Protein AF-A0AAU9LIK4-F1 (afdb_monomer_lite)

Secondary structure (DSSP, 8-state):
-HHHHHHHHHHHHHHHHHHHHHHHHHHHHHHHHHHHHHHHHHHHHHHHHHHHHHHHHHHHHHHHIIIIIHHHHHHHHHH-HHHHHHHHHHHHHHHHHHHHHHHHHHHHHHHHS---TT--THHHHHHHHHHHHHHHHHTS-HHHHTT--S--HHHHHHHTTGGG------------PPPPPPP---

Structure (mmCIF, N/CA/C/O backbone):
data_AF-A0AAU9LIK4-F1
#
_entry.id   AF-A0AAU9LIK4-F1
#
loop_
_atom_site.group_PDB
_atom_site.id
_atom_site.type_symbol
_atom_site.label_atom_id
_atom_site.label_alt_id
_atom_site.label_comp_id
_atom_site.label_asym_id
_atom_site.label_entity_id
_atom_site.label_seq_id
_atom_site.pdbx_PDB_ins_code
_atom_site.Cartn_x
_atom_site.Cartn_y
_atom_site.Cartn_z
_atom_site.occupancy
_atom_site.B_iso_or_equiv
_atom_site.auth_seq_id
_atom_site.auth_comp_id
_atom_site.auth_asym_id
_atom_site.auth_atom_id
_atom_site.pdbx_PDB_model_num
ATOM 1 N N . MET A 1 1 ? 63.198 2.750 -55.970 1.00 74.00 1 MET A N 1
ATOM 2 C CA . MET A 1 1 ? 62.610 3.487 -54.830 1.00 74.00 1 MET A CA 1
ATOM 3 C C . MET A 1 1 ? 61.087 3.480 -54.917 1.00 74.00 1 MET A C 1
ATOM 5 O O . MET A 1 1 ? 60.473 2.839 -54.083 1.00 74.00 1 MET A O 1
ATOM 9 N N . LEU A 1 2 ? 60.505 4.002 -56.004 1.00 87.88 2 LEU A N 1
ATOM 10 C CA . LEU A 1 2 ? 59.047 4.101 -56.217 1.00 87.88 2 LEU A CA 1
ATOM 11 C C . LEU A 1 2 ? 58.232 2.799 -56.042 1.00 87.88 2 LEU A C 1
ATOM 13 O O . LEU A 1 2 ? 57.124 2.833 -55.521 1.00 87.88 2 LEU A O 1
ATOM 17 N N . ALA A 1 3 ? 58.759 1.640 -56.456 1.00 88.62 3 ALA A N 1
ATOM 18 C CA . ALA A 1 3 ? 58.034 0.368 -56.326 1.00 88.62 3 ALA A CA 1
ATOM 19 C C . ALA A 1 3 ? 57.829 -0.073 -54.861 1.00 88.62 3 ALA A C 1
ATOM 21 O O . ALA A 1 3 ? 56.811 -0.679 -54.546 1.00 88.62 3 ALA A O 1
ATOM 22 N N . GLY A 1 4 ? 58.774 0.251 -53.969 1.00 92.94 4 GLY A N 1
ATOM 23 C CA . GLY A 1 4 ? 58.669 -0.083 -52.545 1.00 92.94 4 GLY A CA 1
ATOM 24 C C . GLY A 1 4 ? 57.677 0.817 -51.809 1.00 92.94 4 GLY A C 1
ATOM 25 O O . GLY A 1 4 ? 56.894 0.334 -51.001 1.00 92.94 4 GLY A O 1
ATOM 26 N N . GLU A 1 5 ? 57.655 2.109 -52.145 1.00 94.75 5 GLU A N 1
ATOM 27 C CA . GLU A 1 5 ? 56.685 3.071 -51.602 1.00 94.75 5 GLU A CA 1
ATOM 28 C C . GLU A 1 5 ? 55.254 2.710 -52.013 1.00 94.75 5 GLU A C 1
ATOM 30 O O . GLU A 1 5 ? 54.347 2.761 -51.187 1.00 94.75 5 GLU A O 1
ATOM 35 N N . LYS A 1 6 ? 55.057 2.266 -53.261 1.00 95.06 6 LYS A N 1
ATOM 36 C CA . LYS A 1 6 ? 53.756 1.788 -53.740 1.00 95.06 6 LYS A CA 1
ATOM 37 C C . LYS A 1 6 ? 53.248 0.587 -52.932 1.00 95.06 6 LYS A C 1
ATOM 39 O O . LYS A 1 6 ? 52.114 0.622 -52.472 1.00 95.06 6 LYS A O 1
ATOM 44 N N . SER A 1 7 ? 54.090 -0.432 -52.732 1.00 96.06 7 SER A N 1
ATOM 45 C CA . SER A 1 7 ? 53.723 -1.621 -51.946 1.00 96.06 7 SER A CA 1
ATOM 46 C C . SER A 1 7 ? 53.352 -1.253 -50.507 1.00 96.06 7 SER A C 1
ATOM 48 O O . SER A 1 7 ? 52.354 -1.735 -49.991 1.00 96.06 7 SER A O 1
ATOM 50 N N . ALA A 1 8 ? 54.111 -0.349 -49.877 1.00 96.56 8 ALA A N 1
ATOM 51 C CA . ALA A 1 8 ? 53.825 0.094 -48.514 1.00 96.56 8 ALA A CA 1
ATOM 52 C C . ALA A 1 8 ? 52.479 0.834 -48.401 1.00 96.56 8 ALA A C 1
ATOM 54 O O . ALA A 1 8 ? 51.773 0.678 -47.408 1.00 96.56 8 ALA A O 1
ATOM 55 N N . VAL A 1 9 ? 52.110 1.629 -49.411 1.00 96.94 9 VAL A N 1
ATOM 56 C CA . VAL A 1 9 ? 50.799 2.297 -49.459 1.00 96.94 9 VAL A CA 1
ATOM 57 C C . VAL A 1 9 ? 49.673 1.283 -49.671 1.00 96.94 9 VAL A C 1
ATOM 59 O O . VAL A 1 9 ? 48.642 1.393 -49.017 1.00 96.94 9 VAL A O 1
ATOM 62 N N . GLU A 1 10 ? 49.860 0.284 -50.537 1.00 97.19 10 GLU A N 1
ATOM 63 C CA . GLU A 1 10 ? 48.872 -0.785 -50.750 1.00 97.19 10 GLU A CA 1
ATOM 64 C C . GLU A 1 10 ? 48.611 -1.574 -49.452 1.00 97.19 10 GLU A C 1
ATOM 66 O O . GLU A 1 10 ? 47.453 -1.755 -49.075 1.00 97.19 10 GLU A O 1
ATOM 71 N N . ASP A 1 11 ? 49.660 -1.934 -48.705 1.00 97.44 11 ASP A N 1
ATOM 72 C CA . ASP A 1 11 ? 49.533 -2.619 -47.410 1.00 97.44 11 ASP A CA 1
ATOM 73 C C . ASP A 1 11 ? 48.804 -1.757 -46.360 1.00 97.44 11 ASP A C 1
ATOM 75 O O . ASP A 1 11 ? 47.978 -2.255 -45.585 1.00 97.44 11 ASP A O 1
ATOM 79 N N . GLN A 1 12 ? 49.071 -0.445 -46.340 1.00 97.81 12 GLN A N 1
ATOM 80 C CA . GLN A 1 12 ? 48.365 0.499 -45.468 1.00 97.81 12 GLN A CA 1
ATOM 81 C C . GLN A 1 12 ? 46.884 0.615 -45.831 1.00 97.81 12 GLN A C 1
ATOM 83 O O . GLN A 1 12 ? 46.048 0.641 -44.930 1.00 97.81 12 GLN A O 1
ATOM 88 N N . VAL A 1 13 ? 46.547 0.655 -47.124 1.00 97.81 13 VAL A N 1
ATOM 89 C CA . VAL A 1 13 ? 45.152 0.698 -47.589 1.00 97.81 13 VAL A CA 1
ATOM 90 C C . VAL A 1 13 ? 44.406 -0.560 -47.157 1.00 97.81 13 VAL A C 1
ATOM 92 O O . VAL A 1 13 ? 43.317 -0.440 -46.606 1.00 97.81 13 VAL A O 1
ATOM 95 N N . VAL A 1 14 ? 45.003 -1.746 -47.318 1.00 98.00 14 VAL A N 1
ATOM 96 C CA . VAL A 1 14 ? 44.397 -3.009 -46.856 1.00 98.00 14 VAL A CA 1
ATOM 97 C C . VAL A 1 14 ? 44.194 -3.001 -45.339 1.00 98.00 14 VAL A C 1
ATOM 99 O O . VAL A 1 14 ? 43.137 -3.394 -44.853 1.00 98.00 14 VAL A O 1
ATOM 102 N N . THR A 1 15 ? 45.177 -2.510 -44.581 1.00 98.19 15 THR A N 1
ATOM 103 C CA . THR A 1 15 ? 45.073 -2.417 -43.116 1.00 98.19 15 THR A CA 1
ATOM 104 C C . THR A 1 15 ? 43.941 -1.478 -42.686 1.00 98.19 15 THR A C 1
ATOM 106 O O . THR A 1 15 ? 43.162 -1.822 -41.798 1.00 98.19 15 THR A O 1
ATOM 109 N N . LEU A 1 16 ? 43.827 -0.310 -43.328 1.00 98.12 16 LEU A N 1
ATOM 110 C CA . LEU A 1 16 ? 42.761 0.654 -43.058 1.00 98.12 16 LEU A CA 1
ATOM 111 C C . LEU A 1 16 ? 41.380 0.103 -43.426 1.00 98.12 16 LEU A C 1
ATOM 113 O O . LEU A 1 16 ? 40.435 0.323 -42.676 1.00 98.12 16 LEU A O 1
ATOM 117 N N . ASP A 1 17 ? 41.260 -0.632 -44.531 1.00 98.12 17 ASP A N 1
ATOM 118 C CA . ASP A 1 17 ? 40.000 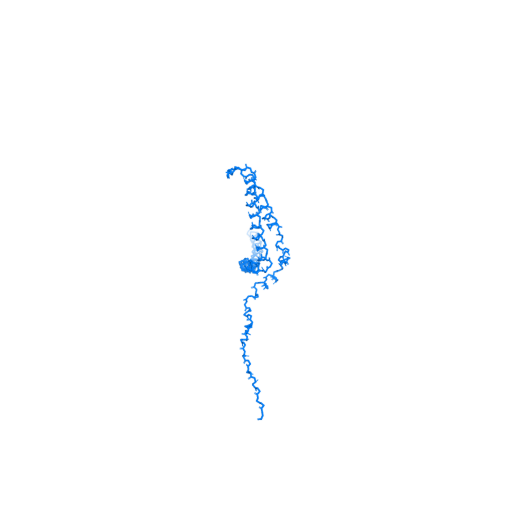-1.245 -44.969 1.00 98.12 17 ASP A CA 1
ATOM 119 C C . ASP A 1 17 ? 39.492 -2.272 -43.942 1.00 98.12 17 ASP A C 1
ATOM 121 O O . ASP A 1 17 ? 38.358 -2.190 -43.468 1.00 98.12 17 ASP A O 1
ATOM 125 N N . MET A 1 18 ? 40.386 -3.149 -43.466 1.00 98.19 18 MET A N 1
ATOM 126 C CA . MET A 1 18 ? 40.076 -4.089 -42.382 1.00 98.19 18 MET A CA 1
ATOM 127 C C . MET A 1 18 ? 39.662 -3.371 -41.088 1.00 98.19 18 MET A C 1
ATOM 129 O O . MET A 1 18 ? 38.807 -3.858 -40.341 1.00 98.19 18 MET A O 1
ATOM 133 N N . GLU A 1 19 ? 40.270 -2.221 -40.791 1.00 98.31 19 GLU A N 1
ATOM 134 C CA . GLU A 1 19 ? 39.926 -1.435 -39.610 1.00 98.31 19 GLU A CA 1
ATOM 135 C C . GLU A 1 19 ? 38.565 -0.733 -39.746 1.00 98.31 19 GLU A C 1
ATOM 137 O O . GLU A 1 19 ? 37.789 -0.730 -38.786 1.00 98.31 19 GLU A O 1
ATOM 142 N N . VAL A 1 20 ? 38.239 -0.207 -40.930 1.00 98.19 20 VAL A N 1
ATOM 143 C CA . VAL A 1 20 ? 36.922 0.366 -41.249 1.00 98.19 20 VAL A CA 1
ATOM 144 C C . VAL A 1 20 ? 35.828 -0.691 -41.114 1.00 98.19 20 VAL A C 1
ATOM 146 O O . VAL A 1 20 ? 34.823 -0.432 -40.449 1.00 98.19 20 VAL A O 1
ATOM 149 N N . ASP A 1 21 ? 36.038 -1.894 -41.647 1.00 98.38 21 ASP A N 1
ATOM 150 C CA . ASP A 1 21 ? 35.088 -3.003 -41.518 1.00 98.38 21 ASP A CA 1
ATOM 151 C C . ASP A 1 21 ? 34.869 -3.402 -40.057 1.00 98.38 21 ASP A C 1
ATOM 153 O O . ASP A 1 21 ? 33.731 -3.557 -39.600 1.00 98.38 21 ASP A O 1
ATOM 157 N N . ARG A 1 22 ? 35.956 -3.506 -39.284 1.00 98.44 22 ARG A N 1
ATOM 158 C CA . ARG A 1 22 ? 35.888 -3.798 -37.847 1.00 98.44 22 ARG A CA 1
ATOM 159 C C . ARG A 1 22 ? 35.091 -2.730 -37.096 1.00 98.44 22 ARG A C 1
ATOM 161 O O . ARG A 1 22 ? 34.264 -3.068 -36.248 1.00 98.44 22 ARG A O 1
ATOM 168 N N . LEU A 1 23 ? 35.343 -1.451 -37.372 1.00 98.44 23 LEU A N 1
ATOM 169 C CA . LEU A 1 23 ? 34.626 -0.341 -36.741 1.00 98.44 23 LEU A CA 1
ATOM 170 C C . LEU A 1 23 ? 33.152 -0.317 -37.155 1.00 98.44 23 LEU A C 1
ATOM 172 O O . LEU A 1 23 ? 32.289 -0.125 -36.302 1.00 98.44 23 LEU A O 1
ATOM 176 N N . SER A 1 24 ? 32.854 -0.585 -38.426 1.00 98.31 24 SER A N 1
ATOM 177 C CA . SER A 1 24 ? 31.487 -0.687 -38.945 1.00 98.31 24 SER A CA 1
ATOM 178 C C . SER A 1 24 ? 30.691 -1.775 -38.214 1.00 98.31 24 SER A C 1
ATOM 180 O O . SER A 1 24 ? 29.594 -1.518 -37.715 1.00 98.31 24 SER A O 1
ATOM 182 N N . GLN A 1 25 ? 31.280 -2.961 -38.028 1.00 98.50 25 GLN A N 1
ATOM 183 C CA . GLN A 1 25 ? 30.665 -4.040 -37.246 1.00 98.50 25 GLN A CA 1
ATOM 184 C C . GLN A 1 25 ? 30.458 -3.650 -35.775 1.00 98.50 25 GLN A C 1
ATOM 186 O O . GLN A 1 25 ? 29.414 -3.947 -35.194 1.00 98.50 25 GLN A O 1
ATOM 191 N N . GLN A 1 26 ? 31.423 -2.958 -35.159 1.00 98.50 26 GLN A N 1
ATOM 192 C CA . GLN A 1 26 ? 31.281 -2.475 -33.781 1.00 98.50 26 GLN A CA 1
ATOM 193 C C . GLN A 1 26 ? 30.138 -1.467 -33.636 1.00 98.50 26 GLN A C 1
ATOM 195 O O . GLN A 1 26 ? 29.374 -1.567 -32.676 1.00 98.50 26 GLN A O 1
ATOM 200 N N . VAL A 1 27 ? 29.990 -0.533 -34.580 1.00 98.38 27 VAL A N 1
ATOM 201 C CA . VAL A 1 27 ? 28.884 0.435 -34.588 1.00 98.38 27 VAL A CA 1
ATOM 202 C C . VAL A 1 27 ? 27.541 -0.284 -34.691 1.00 98.38 27 VAL A C 1
ATOM 204 O O . VAL A 1 27 ? 26.671 -0.034 -33.863 1.00 98.38 27 VAL A O 1
ATOM 207 N N . GLN A 1 28 ? 27.398 -1.244 -35.609 1.00 98.50 28 GLN A N 1
ATOM 208 C CA . GLN A 1 28 ? 26.162 -2.027 -35.745 1.00 98.50 28 GLN A CA 1
ATOM 209 C C . GLN A 1 28 ? 25.815 -2.795 -34.458 1.00 98.50 28 GLN A C 1
ATOM 211 O O . GLN A 1 28 ? 24.668 -2.783 -34.007 1.00 98.50 28 GLN A O 1
ATOM 216 N N . CYS A 1 29 ? 26.808 -3.419 -33.815 1.00 98.50 29 CYS A N 1
ATOM 217 C CA . CYS A 1 29 ? 26.621 -4.085 -32.523 1.00 98.50 29 CYS A CA 1
ATOM 218 C C . CYS A 1 29 ? 26.184 -3.106 -31.422 1.00 98.50 29 CYS A C 1
ATOM 220 O O . CYS A 1 29 ? 25.300 -3.420 -30.622 1.00 98.50 29 CYS A O 1
ATOM 222 N N . LEU A 1 30 ? 26.789 -1.917 -31.365 1.00 98.44 30 LEU A N 1
ATOM 223 C CA . LEU A 1 30 ? 26.426 -0.888 -30.390 1.00 98.44 30 LEU A CA 1
ATOM 224 C C . LEU A 1 30 ? 25.015 -0.341 -30.630 1.00 98.44 30 LEU A C 1
ATOM 226 O O . LEU A 1 30 ? 24.285 -0.133 -29.663 1.00 98.44 30 LEU A O 1
ATOM 230 N N . GLU A 1 31 ? 24.601 -0.157 -31.883 1.00 98.44 31 GLU A N 1
ATOM 231 C CA . GLU A 1 31 ? 23.241 0.262 -32.238 1.00 98.44 31 GLU A CA 1
ATOM 232 C C . GLU A 1 31 ? 22.196 -0.784 -31.827 1.00 98.44 31 GLU A C 1
ATOM 234 O O . GLU A 1 31 ? 21.177 -0.435 -31.224 1.00 98.44 31 GLU A O 1
ATOM 239 N N . ALA A 1 32 ? 22.472 -2.071 -32.056 1.00 98.38 32 ALA A N 1
ATOM 240 C CA . ALA A 1 32 ? 21.600 -3.159 -31.614 1.00 98.38 32 ALA A CA 1
ATOM 241 C C . ALA A 1 32 ? 21.479 -3.219 -30.077 1.00 98.38 32 ALA A C 1
ATOM 243 O O . ALA A 1 32 ? 20.378 -3.345 -29.527 1.00 98.38 32 ALA A O 1
ATOM 244 N N . ASN A 1 33 ? 22.602 -3.070 -29.367 1.00 98.06 33 ASN A N 1
ATOM 245 C CA . ASN A 1 33 ? 22.619 -3.024 -27.904 1.00 98.06 33 ASN A CA 1
ATOM 246 C C . ASN A 1 33 ? 21.862 -1.806 -27.365 1.00 98.06 33 ASN A C 1
ATOM 248 O O . ASN A 1 33 ? 21.091 -1.935 -26.414 1.00 98.06 33 ASN A O 1
ATOM 252 N N . LYS A 1 34 ? 22.037 -0.636 -27.991 1.00 98.25 34 LYS A N 1
ATOM 253 C CA . LYS A 1 34 ? 21.295 0.583 -27.655 1.00 98.25 34 LYS A CA 1
ATOM 254 C C . LYS A 1 34 ? 19.788 0.355 -27.780 1.00 98.25 34 LYS A C 1
ATOM 256 O O . LYS A 1 34 ? 19.069 0.625 -26.822 1.00 98.25 34 LYS A O 1
ATOM 261 N N . GLY A 1 35 ? 19.320 -0.201 -28.899 1.00 98.44 35 GLY A N 1
ATOM 262 C CA . GLY A 1 35 ? 17.896 -0.497 -29.091 1.00 98.44 35 GLY A CA 1
ATOM 263 C C . GLY A 1 35 ? 17.345 -1.476 -28.046 1.00 98.44 35 GLY A C 1
ATOM 264 O O . GLY A 1 35 ? 16.240 -1.292 -27.534 1.00 98.44 35 GLY A O 1
ATOM 265 N N . THR A 1 36 ? 18.141 -2.478 -27.660 1.00 98.62 36 THR A N 1
ATOM 266 C CA . THR A 1 36 ? 17.777 -3.434 -26.600 1.00 98.62 36 THR A CA 1
ATOM 267 C C . THR A 1 36 ? 17.647 -2.748 -25.236 1.00 98.62 36 THR A C 1
ATOM 269 O O . THR A 1 36 ? 16.669 -2.970 -24.519 1.00 98.62 36 THR A O 1
ATOM 272 N N . LEU A 1 37 ? 18.598 -1.878 -24.883 1.00 98.56 37 LEU A N 1
ATOM 273 C CA . LEU A 1 37 ? 18.566 -1.110 -23.636 1.00 98.56 37 LEU A CA 1
ATOM 274 C C . LEU A 1 37 ? 17.383 -0.136 -23.592 1.00 98.56 37 LEU A C 1
ATOM 276 O O . LEU A 1 37 ? 16.708 -0.054 -22.570 1.00 98.56 37 LEU A O 1
ATOM 280 N N . GLU A 1 38 ? 17.086 0.554 -24.694 1.00 98.56 38 GLU A N 1
ATOM 281 C CA . GLU A 1 38 ? 15.915 1.435 -24.801 1.00 98.56 38 GLU A CA 1
ATOM 282 C C . GLU A 1 38 ? 14.599 0.663 -24.622 1.00 98.56 38 GLU A C 1
ATOM 284 O O . GLU A 1 38 ? 13.677 1.149 -23.963 1.00 98.56 38 GLU A O 1
ATOM 289 N N . GLY A 1 39 ? 14.510 -0.559 -25.159 1.00 98.50 39 GLY A N 1
ATOM 290 C CA . GLY A 1 39 ? 13.374 -1.454 -24.929 1.00 98.50 39 GLY A CA 1
ATOM 291 C C . GLY A 1 39 ? 13.226 -1.857 -23.460 1.00 98.50 39 GLY A C 1
ATOM 292 O O . GLY A 1 39 ? 12.136 -1.747 -22.899 1.00 98.50 39 GLY A O 1
ATOM 293 N N . CYS A 1 40 ? 14.330 -2.255 -22.825 1.00 98.56 40 CYS A N 1
ATOM 294 C CA . CYS A 1 40 ? 14.361 -2.629 -21.410 1.00 98.56 40 CYS A CA 1
ATOM 295 C C . CYS A 1 40 ? 13.947 -1.461 -20.497 1.00 98.56 40 CYS A C 1
ATOM 297 O O . CYS A 1 40 ? 13.104 -1.629 -19.616 1.00 98.56 40 CYS A O 1
ATOM 299 N N . LEU A 1 41 ? 14.469 -0.255 -20.751 1.00 98.56 41 LEU A N 1
ATOM 300 C CA . LEU A 1 41 ? 14.115 0.951 -19.996 1.00 98.56 41 LEU A CA 1
ATOM 301 C C . LEU A 1 41 ? 12.629 1.295 -20.117 1.00 98.56 41 LEU A C 1
ATOM 303 O O . LEU A 1 41 ? 11.999 1.644 -19.120 1.00 98.56 41 LEU A O 1
ATOM 307 N N . ARG A 1 42 ? 12.048 1.164 -21.315 1.00 98.56 42 ARG A N 1
ATOM 308 C CA . ARG A 1 42 ? 10.614 1.402 -21.524 1.00 98.56 42 ARG A CA 1
ATOM 309 C C . ARG A 1 42 ? 9.764 0.412 -20.734 1.00 98.56 42 ARG A C 1
ATOM 311 O O . ARG A 1 42 ? 8.879 0.832 -19.997 1.00 98.56 42 ARG A O 1
ATOM 318 N N . GLN A 1 43 ? 10.094 -0.876 -20.815 1.00 98.56 43 GLN A N 1
ATOM 319 C CA . GLN A 1 43 ? 9.398 -1.923 -20.069 1.00 98.56 43 GLN A CA 1
ATOM 320 C C . GLN A 1 43 ? 9.497 -1.701 -18.553 1.00 98.56 43 GLN A C 1
ATOM 322 O O . GLN A 1 43 ? 8.518 -1.868 -17.827 1.00 98.56 43 GLN A O 1
ATOM 327 N N . GLN A 1 44 ? 10.670 -1.289 -18.064 1.00 98.31 44 GLN A N 1
ATOM 328 C CA . GLN A 1 44 ? 10.862 -0.970 -16.653 1.00 98.31 44 GLN A CA 1
ATOM 329 C C . GLN A 1 44 ? 10.037 0.253 -16.231 1.00 98.31 44 GLN A C 1
ATOM 331 O O . GLN A 1 44 ? 9.449 0.244 -15.150 1.00 98.31 44 GLN A O 1
ATOM 336 N N . SER A 1 45 ? 9.966 1.285 -17.076 1.00 98.19 45 SER A N 1
ATOM 337 C CA . SER A 1 45 ? 9.143 2.474 -16.834 1.00 98.19 45 SER A CA 1
ATOM 338 C C . SER A 1 45 ? 7.658 2.122 -16.729 1.00 98.19 45 SER A C 1
ATOM 340 O O . SER A 1 45 ? 7.014 2.494 -15.751 1.00 98.19 45 SER A O 1
ATOM 342 N N . GLU A 1 46 ? 7.132 1.349 -17.681 1.00 98.38 46 GLU A N 1
ATOM 343 C CA . GLU A 1 46 ? 5.739 0.878 -17.682 1.00 98.38 46 GLU A CA 1
ATOM 344 C C . GLU A 1 46 ? 5.427 0.026 -16.440 1.00 98.38 46 GLU A C 1
ATOM 346 O O . GLU A 1 46 ? 4.382 0.182 -15.805 1.00 98.38 46 GLU A O 1
ATOM 351 N N . HIS A 1 47 ? 6.357 -0.846 -16.036 1.00 98.00 47 HIS A N 1
ATOM 352 C CA . HIS A 1 47 ? 6.208 -1.647 -14.823 1.00 98.00 47 HIS A CA 1
ATOM 353 C C . HIS A 1 47 ? 6.151 -0.777 -13.557 1.00 98.00 47 HIS A C 1
ATOM 355 O O . HIS A 1 47 ? 5.313 -1.009 -12.685 1.00 98.00 47 HIS A O 1
ATOM 361 N N . MET A 1 48 ? 7.021 0.233 -13.440 1.00 97.56 48 MET A N 1
ATOM 362 C CA . MET A 1 48 ? 7.007 1.149 -12.294 1.00 97.56 48 MET A CA 1
ATOM 363 C C . MET A 1 48 ? 5.713 1.963 -12.219 1.00 97.56 48 MET A C 1
ATOM 365 O O . MET A 1 48 ? 5.184 2.145 -11.124 1.00 97.56 48 MET A O 1
ATOM 369 N N . GLU A 1 49 ? 5.187 2.417 -13.358 1.00 98.00 49 GLU A N 1
ATOM 370 C CA . GLU A 1 49 ? 3.914 3.141 -13.424 1.00 98.00 49 GLU A CA 1
ATOM 371 C C . GLU A 1 49 ? 2.732 2.250 -13.010 1.00 98.00 49 GLU A C 1
ATOM 373 O O . GLU A 1 49 ? 1.906 2.651 -12.189 1.00 98.00 49 GLU A O 1
ATOM 378 N N . SER A 1 50 ? 2.697 1.001 -13.491 1.00 97.44 50 SER A N 1
ATOM 379 C CA . SER A 1 50 ? 1.689 0.009 -13.095 1.00 97.44 50 SER A CA 1
ATOM 380 C C . SER A 1 50 ? 1.703 -0.262 -11.586 1.00 97.44 50 SER A C 1
ATOM 382 O O . SER A 1 50 ? 0.655 -0.274 -10.937 1.00 97.44 50 SER A O 1
ATOM 384 N N . GLU A 1 51 ? 2.887 -0.446 -11.001 1.00 97.06 51 GLU A N 1
ATOM 385 C CA . GLU A 1 51 ? 3.037 -0.663 -9.560 1.00 97.06 51 GLU A CA 1
ATOM 386 C C . GLU A 1 51 ? 2.670 0.580 -8.739 1.00 97.06 51 GLU A C 1
ATOM 388 O O . GLU A 1 51 ? 2.058 0.452 -7.677 1.00 97.06 51 GLU A O 1
ATOM 393 N N . ALA A 1 52 ? 2.991 1.783 -9.225 1.00 97.12 52 ALA A N 1
ATOM 394 C CA . ALA A 1 52 ? 2.587 3.029 -8.578 1.00 97.12 52 ALA A CA 1
ATOM 395 C C . ALA A 1 52 ? 1.057 3.169 -8.535 1.00 97.12 52 ALA A C 1
ATOM 397 O O . ALA A 1 52 ? 0.505 3.490 -7.484 1.00 97.12 52 ALA A O 1
ATOM 398 N N . LEU A 1 53 ? 0.363 2.842 -9.631 1.00 96.75 53 LEU A N 1
ATOM 399 C CA . LEU A 1 53 ? -1.100 2.863 -9.673 1.00 96.75 53 LEU A CA 1
ATOM 400 C C . LEU A 1 53 ? -1.712 1.880 -8.664 1.00 96.75 53 LEU A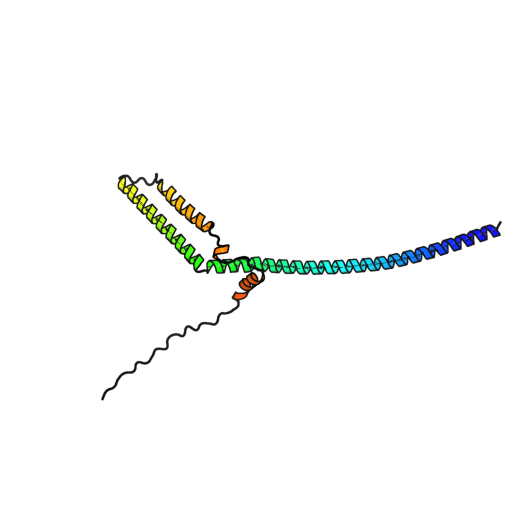 C 1
ATOM 402 O O . LEU A 1 53 ? -2.610 2.255 -7.913 1.00 96.75 53 LEU A O 1
ATOM 406 N N . LYS A 1 54 ? -1.190 0.646 -8.588 1.00 96.06 54 LYS A N 1
ATOM 407 C CA . LYS A 1 54 ? -1.651 -0.354 -7.607 1.00 96.06 54 LYS A CA 1
ATOM 408 C C . LYS A 1 54 ? -1.457 0.117 -6.166 1.00 96.06 54 LYS A C 1
ATOM 410 O O . LYS A 1 54 ? -2.339 -0.106 -5.339 1.00 96.06 54 LYS A O 1
ATOM 415 N N . ARG A 1 55 ? -0.319 0.752 -5.855 1.00 93.56 55 ARG A N 1
ATOM 416 C CA . ARG A 1 55 ? -0.073 1.314 -4.517 1.00 93.56 55 ARG A CA 1
ATOM 417 C C . ARG A 1 55 ? -1.067 2.416 -4.185 1.00 93.56 55 ARG A C 1
ATOM 419 O O . ARG A 1 55 ? -1.650 2.357 -3.112 1.00 93.56 55 ARG A O 1
ATOM 426 N N . ASN A 1 56 ? -1.315 3.341 -5.110 1.00 93.38 56 ASN A N 1
ATOM 427 C CA . ASN A 1 5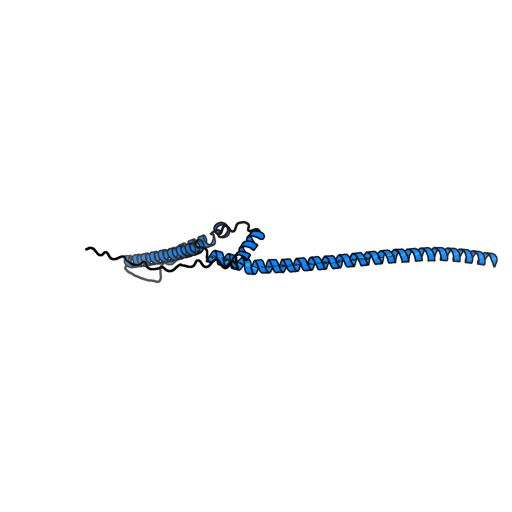6 ? -2.283 4.417 -4.895 1.00 93.38 56 ASN A CA 1
ATOM 428 C C . ASN A 1 56 ? -3.686 3.860 -4.603 1.00 93.38 56 ASN A C 1
ATOM 430 O O . ASN A 1 56 ? -4.320 4.277 -3.640 1.00 93.38 56 ASN A O 1
ATOM 434 N N . THR A 1 57 ? -4.145 2.855 -5.359 1.00 93.38 57 THR A N 1
ATOM 435 C CA . THR A 1 57 ? -5.435 2.198 -5.086 1.00 93.38 57 THR A CA 1
ATOM 436 C C . THR A 1 57 ? -5.462 1.523 -3.713 1.00 93.38 57 THR A C 1
ATOM 438 O O . THR A 1 57 ? -6.461 1.604 -3.005 1.00 93.38 57 THR A O 1
ATOM 441 N N . LEU A 1 58 ? -4.368 0.871 -3.302 1.00 92.31 58 LEU A N 1
ATOM 442 C CA . LEU A 1 58 ? -4.287 0.241 -1.983 1.00 92.31 58 LEU A CA 1
ATOM 443 C C . LEU A 1 58 ? -4.311 1.275 -0.846 1.00 92.31 58 LEU A C 1
ATOM 445 O O . LEU A 1 58 ? -4.925 1.032 0.191 1.00 92.31 58 LEU A O 1
ATOM 449 N N . GLU A 1 59 ? -3.651 2.418 -1.033 1.00 92.62 59 GLU A N 1
ATOM 450 C CA . GLU A 1 59 ? -3.668 3.528 -0.077 1.00 92.62 59 GLU A CA 1
ATOM 451 C C . GLU A 1 59 ? -5.070 4.132 0.061 1.00 92.62 59 GLU A C 1
ATOM 453 O O . GLU A 1 59 ? -5.521 4.370 1.184 1.00 92.62 59 GLU A O 1
ATOM 458 N N . GLU A 1 60 ? -5.790 4.314 -1.048 1.00 92.25 60 GLU A N 1
ATOM 459 C CA . GLU A 1 60 ? -7.187 4.764 -1.047 1.00 92.25 60 GLU A CA 1
ATOM 460 C C . GLU A 1 60 ? -8.112 3.764 -0.336 1.00 92.25 60 GLU A C 1
ATOM 462 O O . GLU A 1 60 ? -8.897 4.159 0.533 1.00 92.25 60 GLU A O 1
ATOM 467 N N . ASP A 1 61 ? -7.982 2.467 -0.634 1.00 85.00 61 ASP A N 1
ATOM 468 C CA . ASP A 1 61 ? -8.737 1.394 0.024 1.00 85.00 61 ASP A CA 1
ATOM 469 C C . ASP A 1 61 ? -8.463 1.361 1.537 1.00 85.00 61 ASP A C 1
ATOM 471 O O . ASP A 1 61 ? -9.391 1.245 2.345 1.00 85.00 61 ASP A O 1
ATOM 475 N N . LEU A 1 62 ? -7.196 1.491 1.943 1.00 85.06 62 LEU A N 1
ATOM 476 C CA . LEU A 1 62 ? -6.807 1.527 3.351 1.00 85.06 62 LEU A CA 1
ATOM 477 C C . LEU A 1 62 ? -7.371 2.765 4.051 1.00 85.06 62 LEU A C 1
ATOM 479 O O . LEU A 1 62 ? -7.921 2.650 5.147 1.00 85.06 62 LEU A O 1
ATOM 483 N N . ALA A 1 63 ? -7.267 3.939 3.427 1.00 87.06 63 ALA A N 1
ATOM 484 C CA . ALA A 1 63 ? -7.833 5.171 3.962 1.00 87.06 63 ALA A CA 1
ATOM 485 C C . ALA A 1 63 ? -9.354 5.049 4.137 1.00 87.06 63 ALA A C 1
ATOM 487 O O . ALA A 1 63 ? -9.889 5.425 5.183 1.00 87.06 63 ALA A O 1
ATOM 488 N N . TRP A 1 64 ? -10.049 4.457 3.162 1.00 87.88 64 TRP A N 1
ATOM 489 C CA . TRP A 1 64 ? -11.483 4.198 3.249 1.00 87.88 64 TRP A CA 1
ATOM 490 C C . TRP A 1 64 ? -11.826 3.242 4.394 1.00 87.88 64 TRP A C 1
ATOM 492 O O . TRP A 1 64 ? -12.739 3.522 5.172 1.00 87.88 64 TRP A O 1
ATOM 502 N N . VAL A 1 65 ? -11.074 2.150 4.546 1.00 83.12 65 VAL A N 1
ATOM 503 C CA . VAL A 1 65 ? -11.242 1.186 5.641 1.00 83.12 65 VAL A CA 1
ATOM 504 C C . VAL A 1 65 ? -11.016 1.845 7.002 1.00 83.12 65 VAL A C 1
ATOM 506 O O . VAL A 1 65 ? -11.827 1.674 7.913 1.00 83.12 65 VAL A O 1
ATOM 509 N N . LEU A 1 66 ? -9.952 2.633 7.147 1.00 81.12 66 LEU A N 1
ATOM 510 C CA . LEU A 1 66 ? -9.655 3.332 8.394 1.00 81.12 66 LEU A CA 1
ATOM 511 C C . LEU A 1 66 ? -10.724 4.377 8.717 1.00 81.12 66 LEU A C 1
ATOM 513 O O . LEU A 1 66 ? -11.132 4.497 9.867 1.00 81.12 66 LEU A O 1
ATOM 517 N N . GLN A 1 67 ? -11.224 5.107 7.721 1.00 81.50 67 GLN A N 1
ATOM 518 C CA . GLN A 1 67 ? -12.224 6.141 7.958 1.00 81.50 67 GLN A CA 1
ATOM 519 C C . GLN A 1 67 ? -13.616 5.552 8.201 1.00 81.50 67 GLN A C 1
ATOM 521 O O . GLN A 1 67 ? -14.292 5.931 9.151 1.00 81.50 67 GLN A O 1
ATOM 526 N N . LYS A 1 68 ? -14.088 4.655 7.334 1.00 79.88 68 LYS A N 1
ATOM 527 C CA . LYS A 1 68 ? -15.461 4.135 7.379 1.00 79.88 68 LYS A CA 1
ATOM 528 C C . LYS A 1 68 ? -15.588 2.911 8.273 1.00 79.88 68 LYS A C 1
ATOM 530 O O . LYS A 1 68 ? -16.588 2.797 8.976 1.00 79.88 68 LYS A O 1
ATOM 535 N N . GLY A 1 69 ? -14.594 2.029 8.272 1.00 77.75 69 GLY A N 1
ATOM 536 C CA . GLY A 1 69 ? -14.599 0.819 9.088 1.00 77.75 69 GLY A CA 1
ATOM 537 C C . GLY A 1 69 ? -14.483 1.123 10.574 1.00 77.75 69 GLY A C 1
ATOM 538 O O . GLY A 1 69 ? -15.298 0.632 11.350 1.00 77.75 69 GLY A O 1
ATOM 539 N N . VAL A 1 70 ? -13.549 1.993 10.978 1.00 77.81 70 VAL A N 1
ATOM 540 C CA . VAL A 1 70 ? -13.386 2.355 12.399 1.00 77.81 70 VAL A CA 1
ATOM 541 C C . VAL A 1 70 ? -14.646 3.018 12.947 1.00 77.81 70 VAL A C 1
ATOM 543 O O . VAL A 1 70 ? -15.117 2.619 14.008 1.00 77.81 70 VAL A O 1
ATOM 546 N N . ILE A 1 71 ? -15.226 3.976 12.214 1.00 76.88 71 ILE A N 1
ATOM 547 C CA . ILE A 1 71 ? -16.467 4.645 12.633 1.00 76.88 71 ILE A CA 1
ATOM 548 C C . ILE A 1 71 ? -17.586 3.618 12.831 1.00 76.88 71 ILE A C 1
ATOM 550 O O . ILE A 1 71 ? -18.199 3.595 13.890 1.00 76.88 71 ILE A O 1
ATOM 554 N N . ARG A 1 72 ? -17.789 2.699 11.879 1.00 77.25 72 ARG A N 1
ATOM 555 C CA . ARG A 1 72 ? -18.843 1.677 11.989 1.00 77.25 72 ARG A CA 1
ATOM 556 C C . ARG A 1 72 ? -18.623 0.695 13.126 1.00 77.25 72 ARG A C 1
ATOM 558 O O . ARG A 1 72 ? -19.585 0.297 13.776 1.00 77.25 72 ARG A O 1
ATOM 565 N N . VAL A 1 73 ? -17.379 0.279 13.364 1.00 77.69 73 VAL A N 1
ATOM 566 C CA . VAL A 1 73 ? -17.061 -0.568 14.517 1.00 77.69 73 VAL A CA 1
ATOM 567 C C . VAL A 1 73 ? -17.427 0.177 15.797 1.00 77.69 73 VAL A C 1
ATOM 569 O O . VAL A 1 73 ? -18.125 -0.387 16.632 1.00 77.69 73 VAL A O 1
ATOM 572 N N . VAL A 1 74 ? -17.041 1.449 15.928 1.00 79.31 74 VAL A N 1
ATOM 573 C CA . VAL A 1 74 ? -17.391 2.276 17.092 1.00 79.31 74 VAL A CA 1
ATOM 574 C C . VAL A 1 74 ? -18.906 2.428 17.244 1.00 79.31 74 VAL A C 1
ATOM 576 O O . VAL A 1 74 ? -19.412 2.204 18.341 1.00 79.31 74 VAL A O 1
ATOM 579 N N . ASP A 1 75 ? -19.636 2.722 16.168 1.00 80.00 75 ASP A N 1
ATOM 580 C CA . ASP A 1 75 ? -21.099 2.830 16.193 1.00 80.00 75 ASP A CA 1
ATOM 581 C C . ASP A 1 75 ? -21.733 1.523 16.684 1.00 80.00 75 ASP A C 1
ATOM 583 O O . ASP A 1 75 ? -22.530 1.526 17.620 1.00 80.00 75 ASP A O 1
ATOM 587 N N . ARG A 1 76 ? -21.288 0.377 16.154 1.00 77.81 76 ARG A N 1
ATOM 588 C CA . ARG A 1 76 ? -21.797 -0.942 16.557 1.00 77.81 76 ARG A CA 1
ATOM 589 C C . ARG A 1 76 ? -21.481 -1.276 18.013 1.00 77.81 76 ARG A C 1
ATOM 591 O O . ARG A 1 76 ? -22.284 -1.917 18.688 1.00 77.81 76 ARG A O 1
ATOM 598 N N . VAL A 1 77 ? -20.325 -0.841 18.514 1.00 77.44 77 VAL A N 1
ATOM 599 C CA . VAL A 1 77 ? -19.969 -0.966 19.934 1.00 77.44 77 VAL A CA 1
ATOM 600 C C . VAL A 1 77 ? -20.904 -0.128 20.792 1.00 77.44 77 VAL A C 1
ATOM 602 O O . VAL A 1 77 ? -21.430 -0.641 21.778 1.00 77.44 77 VAL A O 1
ATOM 605 N N . ILE A 1 78 ? -21.147 1.126 20.411 1.00 79.00 78 ILE A N 1
ATOM 606 C CA . ILE A 1 78 ? -22.030 2.047 21.137 1.00 79.00 78 ILE A CA 1
ATOM 607 C C . ILE A 1 78 ? -23.471 1.524 21.157 1.00 79.00 78 ILE A C 1
ATOM 609 O O . ILE A 1 78 ? -24.123 1.561 22.202 1.00 79.00 78 ILE A O 1
ATOM 613 N N . GLU A 1 79 ? -23.946 1.005 20.027 1.00 83.25 79 GLU A N 1
ATOM 614 C CA . GLU A 1 79 ? -25.278 0.418 19.876 1.00 83.25 79 GLU A CA 1
ATOM 615 C C . GLU A 1 79 ? -25.413 -0.950 20.555 1.00 83.25 79 GLU A C 1
ATOM 617 O O . GLU A 1 79 ? -26.530 -1.427 20.775 1.00 83.25 79 GLU A O 1
ATOM 622 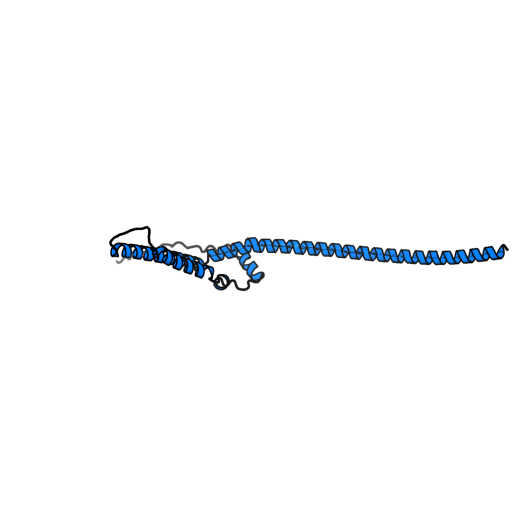N N . SER A 1 80 ? -24.302 -1.596 20.927 1.00 82.44 80 SER A N 1
ATOM 623 C CA . SER A 1 80 ? -24.366 -2.907 21.562 1.00 82.44 80 SER A CA 1
ATOM 624 C C . SER A 1 80 ? -25.071 -2.833 22.924 1.00 82.44 80 SER A C 1
ATOM 626 O O . SER A 1 80 ? -24.767 -2.014 23.804 1.00 82.44 80 SER A O 1
ATOM 628 N N . GLY A 1 81 ? -26.034 -3.738 23.118 1.00 81.19 81 GLY A N 1
ATOM 629 C CA . GLY A 1 81 ? -26.776 -3.865 24.372 1.00 81.19 81 GLY A CA 1
ATOM 630 C C . GLY A 1 81 ? -25.850 -4.077 25.571 1.00 81.19 81 GLY A C 1
ATOM 631 O O . GLY A 1 81 ? -26.082 -3.508 26.636 1.00 81.19 81 GLY A O 1
ATOM 632 N N . ASP A 1 82 ? -24.755 -4.810 25.378 1.00 77.75 82 ASP A N 1
ATOM 633 C CA . ASP A 1 82 ? -23.779 -5.091 26.426 1.00 77.75 82 ASP A CA 1
ATOM 634 C C . ASP A 1 82 ? -22.959 -3.857 26.815 1.00 77.75 82 ASP A C 1
ATOM 636 O O . ASP A 1 82 ? -22.798 -3.589 28.009 1.00 77.75 82 ASP A O 1
ATOM 640 N N . PHE A 1 83 ? -22.504 -3.051 25.844 1.00 77.44 83 PHE A N 1
ATOM 641 C CA . PHE A 1 83 ? -21.827 -1.785 26.135 1.00 77.44 83 PHE A CA 1
ATOM 642 C C . PHE A 1 83 ? -22.756 -0.833 26.892 1.00 77.44 83 PHE A C 1
ATOM 644 O O . PHE A 1 83 ? -22.404 -0.336 27.965 1.00 77.44 83 PHE A O 1
ATOM 651 N N . SER A 1 84 ? -23.985 -0.641 26.402 1.00 80.19 84 SER A N 1
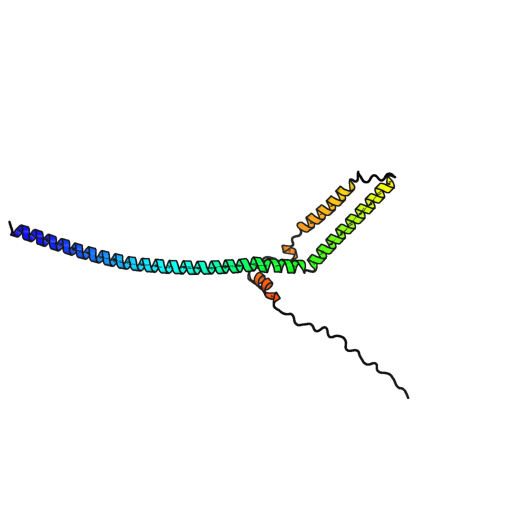ATOM 652 C CA . SER A 1 84 ? -24.966 0.227 27.064 1.00 80.19 84 SER A CA 1
ATOM 653 C C . SER A 1 84 ? -25.340 -0.268 28.473 1.00 80.19 84 SER A C 1
ATOM 655 O O . SER A 1 84 ? -25.484 0.535 29.404 1.00 80.19 84 SER A O 1
ATOM 657 N N . LEU A 1 85 ? -25.436 -1.586 28.677 1.00 78.50 85 LEU A N 1
ATOM 658 C CA . LEU A 1 85 ? -25.651 -2.204 29.984 1.00 78.50 85 LEU A CA 1
ATOM 659 C C . LEU A 1 85 ? -24.449 -1.996 30.913 1.00 78.50 85 LEU A C 1
ATOM 661 O O . LEU A 1 85 ? -24.642 -1.684 32.091 1.00 78.50 85 LEU A O 1
ATOM 665 N N . GLY A 1 86 ? -23.227 -2.125 30.398 1.00 75.88 86 GLY A N 1
ATOM 666 C CA . GLY A 1 86 ? -21.989 -1.826 31.115 1.00 75.88 86 GLY A CA 1
ATOM 667 C C . GLY A 1 86 ? -21.955 -0.381 31.612 1.00 75.88 86 GLY A C 1
ATOM 668 O O . GLY A 1 86 ? -21.800 -0.147 32.814 1.00 75.88 86 GLY A O 1
ATOM 669 N N . ILE A 1 87 ? -22.223 0.586 30.726 1.00 74.38 87 ILE A N 1
ATOM 670 C CA . ILE A 1 87 ? -22.332 2.011 31.078 1.00 74.38 87 ILE A CA 1
ATOM 671 C C . ILE A 1 87 ? -23.418 2.240 32.139 1.00 74.38 87 ILE A C 1
ATOM 673 O O . ILE A 1 87 ? -23.199 2.969 33.111 1.00 74.38 87 ILE A O 1
ATOM 677 N N . ARG A 1 88 ? -24.580 1.586 32.013 1.00 76.88 88 ARG A N 1
ATOM 678 C CA . ARG A 1 88 ? -25.674 1.690 32.993 1.00 76.88 88 ARG A CA 1
ATOM 679 C C . ARG A 1 88 ? -25.273 1.156 34.369 1.00 76.88 88 ARG A C 1
ATOM 681 O O . ARG A 1 88 ? -25.543 1.811 35.375 1.00 76.88 88 ARG A O 1
ATOM 688 N N . ARG A 1 89 ? -24.623 -0.010 34.425 1.00 76.31 89 ARG A N 1
ATOM 689 C CA . ARG A 1 89 ? -24.120 -0.610 35.673 1.00 76.31 89 ARG A CA 1
ATOM 690 C C . ARG A 1 89 ? -23.074 0.283 36.328 1.00 76.31 89 ARG A C 1
ATOM 692 O O . ARG A 1 89 ? -23.176 0.542 37.523 1.00 76.31 89 ARG A O 1
ATOM 699 N N . MET A 1 90 ? -22.140 0.816 35.542 1.00 71.06 90 MET A N 1
ATOM 700 C CA . MET A 1 90 ? -21.128 1.759 36.018 1.00 71.06 90 MET A CA 1
ATOM 701 C C . MET A 1 90 ? -21.773 3.015 36.613 1.00 71.06 90 MET A C 1
ATOM 703 O O . MET A 1 90 ? -21.470 3.385 37.745 1.00 71.06 90 MET A O 1
ATOM 707 N N . LYS A 1 91 ? -22.737 3.623 35.908 1.00 73.00 91 LYS A N 1
ATOM 708 C CA . LYS A 1 91 ? -23.504 4.766 36.424 1.00 73.00 91 LYS A CA 1
ATOM 709 C C . LYS A 1 91 ? -24.198 4.432 37.748 1.00 73.00 91 LYS A C 1
ATOM 711 O O . LYS A 1 91 ? -24.110 5.212 38.692 1.00 73.00 91 LYS A O 1
ATOM 716 N N . SER A 1 92 ? -24.861 3.278 37.831 1.00 72.69 92 SER A N 1
ATOM 717 C CA . SER A 1 92 ? -25.537 2.833 39.054 1.00 72.69 92 SER A CA 1
ATOM 718 C C . SER A 1 92 ? -24.561 2.646 40.216 1.00 72.69 92 SER A C 1
ATOM 720 O O . SER A 1 92 ? -24.852 3.086 41.324 1.00 72.69 92 SER A O 1
ATOM 722 N N . ALA A 1 93 ? -23.400 2.035 39.972 1.00 69.31 93 ALA A N 1
ATOM 723 C CA . ALA A 1 93 ? -22.372 1.834 40.987 1.00 69.31 93 ALA A CA 1
ATOM 724 C C . ALA A 1 93 ? -21.833 3.172 41.516 1.00 69.31 93 ALA A C 1
ATOM 726 O O . ALA A 1 93 ? -21.717 3.343 42.727 1.00 69.31 93 ALA A O 1
ATOM 727 N N . CYS A 1 94 ? -21.595 4.150 40.634 1.00 66.25 94 CYS A N 1
ATOM 728 C CA . CYS A 1 94 ? -21.191 5.499 41.037 1.00 66.25 94 CYS A CA 1
ATOM 729 C C . CYS A 1 94 ? -22.254 6.194 41.901 1.00 66.25 94 CYS A C 1
ATOM 731 O O . CYS A 1 94 ? -21.911 6.824 42.899 1.00 66.25 94 CYS A O 1
ATOM 733 N N . VAL A 1 95 ? -23.542 6.065 41.553 1.00 73.44 95 VAL A N 1
ATOM 734 C CA . VAL A 1 95 ? -24.640 6.634 42.355 1.00 73.44 95 VAL A CA 1
ATOM 735 C C . VAL A 1 95 ? -24.700 5.986 43.737 1.00 73.44 95 VAL A C 1
ATOM 737 O O . VAL A 1 95 ? -24.748 6.702 44.734 1.00 73.44 95 VAL A O 1
ATOM 740 N N . VAL A 1 96 ? -24.657 4.652 43.812 1.00 74.19 96 VAL A N 1
ATOM 741 C CA . VAL A 1 96 ? -24.685 3.920 45.089 1.00 74.19 96 VAL A CA 1
ATOM 742 C C . VAL A 1 96 ? -23.486 4.301 45.955 1.00 74.19 96 VAL A C 1
ATOM 744 O O . VAL A 1 96 ? -23.677 4.683 47.106 1.00 74.19 96 VAL A O 1
ATOM 747 N N . ALA A 1 97 ? -22.275 4.294 45.392 1.00 67.62 97 ALA A N 1
ATOM 748 C CA . ALA A 1 97 ? -21.061 4.678 46.108 1.00 67.62 97 ALA A CA 1
ATOM 749 C C . ALA A 1 97 ? -21.131 6.124 46.632 1.00 67.62 97 ALA A C 1
ATOM 751 O O . ALA A 1 97 ? -20.779 6.388 47.782 1.00 67.62 97 ALA A O 1
ATOM 752 N N . GLY A 1 98 ? -21.641 7.058 45.821 1.00 70.00 98 GLY A N 1
ATOM 753 C CA . GLY A 1 98 ? -21.860 8.443 46.241 1.00 70.00 98 GLY A CA 1
ATOM 754 C C . GLY A 1 98 ? -22.881 8.562 47.376 1.00 70.00 98 GLY A C 1
ATOM 755 O O . GLY A 1 98 ? -22.645 9.276 48.350 1.00 70.00 98 GLY A O 1
ATOM 756 N N . MET A 1 99 ? -23.995 7.828 47.293 1.00 71.44 99 MET A N 1
ATOM 757 C CA . MET A 1 99 ? -25.026 7.815 48.335 1.00 71.44 99 MET A CA 1
ATOM 758 C C . MET A 1 99 ? -24.536 7.198 49.646 1.00 71.44 99 MET A C 1
ATOM 760 O O . MET A 1 99 ? -24.846 7.724 50.715 1.00 71.44 99 MET A O 1
ATOM 764 N N . GLU A 1 100 ? -23.796 6.091 49.592 1.00 69.81 100 GLU A N 1
ATOM 765 C CA . GLU A 1 100 ? -23.232 5.456 50.786 1.00 69.81 100 GLU A CA 1
ATOM 766 C C . GLU A 1 100 ? -22.183 6.344 51.447 1.00 69.81 100 GLU A C 1
ATOM 768 O O . GLU A 1 100 ? -22.248 6.558 52.656 1.00 69.81 100 GLU A O 1
ATOM 773 N N . SER A 1 101 ? -21.292 6.944 50.653 1.00 67.75 101 SER A N 1
ATOM 774 C CA . SER A 1 101 ? -20.313 7.913 51.145 1.00 67.75 101 SER A CA 1
ATOM 775 C C . SER A 1 101 ? -20.995 9.115 51.811 1.00 67.75 101 SER A C 1
ATOM 777 O O . SER A 1 101 ? -20.597 9.514 52.904 1.00 67.75 101 SER A O 1
ATOM 779 N N . GLY A 1 102 ? -22.075 9.640 51.218 1.00 63.03 102 GLY A N 1
ATOM 780 C CA . GLY A 1 102 ? -22.866 10.722 51.808 1.00 63.03 102 GLY A CA 1
ATOM 781 C C . GLY A 1 102 ? -23.567 10.324 53.112 1.00 63.03 102 GLY A C 1
ATOM 782 O O . GLY A 1 102 ? -23.506 11.061 54.094 1.00 63.03 102 GLY A O 1
ATOM 783 N N . LYS A 1 103 ? -24.198 9.142 53.160 1.00 71.50 103 LYS A N 1
ATOM 784 C CA . LYS A 1 103 ? -24.835 8.620 54.384 1.00 71.50 103 LYS A CA 1
ATOM 785 C C . LYS A 1 103 ? -23.829 8.430 55.513 1.00 71.50 103 LYS A C 1
ATOM 787 O O . LYS A 1 103 ? -24.137 8.745 56.660 1.00 71.50 103 LYS A O 1
ATOM 792 N N . GLU A 1 104 ? -22.650 7.913 55.195 1.00 70.75 104 GLU A N 1
ATOM 793 C CA . GLU A 1 104 ? -21.613 7.663 56.187 1.00 70.75 104 GLU A CA 1
ATOM 794 C C . GLU A 1 104 ? -21.006 8.962 56.722 1.00 70.75 104 GLU A C 1
ATOM 796 O O . GLU A 1 104 ? -20.849 9.107 57.934 1.00 70.75 104 GLU A O 1
ATOM 801 N N . ALA A 1 105 ? -20.788 9.953 55.851 1.00 64.69 105 ALA A N 1
ATOM 802 C CA . ALA A 1 105 ? -20.381 11.291 56.269 1.00 64.69 105 ALA A CA 1
ATOM 803 C C . ALA A 1 105 ? -21.397 11.905 57.250 1.00 64.69 105 ALA A C 1
ATOM 805 O O . ALA A 1 105 ? -21.008 12.385 58.314 1.00 64.69 105 ALA A O 1
ATOM 806 N N . VAL A 1 106 ? -22.700 11.811 56.955 1.00 62.47 106 VAL A N 1
ATOM 807 C CA . VAL A 1 106 ? -23.762 12.300 57.854 1.00 62.47 106 VAL A CA 1
ATOM 808 C C . VAL A 1 106 ? -23.758 11.555 59.192 1.00 62.47 106 VAL A C 1
ATOM 810 O O . VAL A 1 106 ? -23.853 12.195 60.237 1.00 62.47 106 VAL A O 1
ATOM 813 N N . ARG A 1 107 ? -23.608 10.221 59.201 1.00 75.56 107 ARG A N 1
ATOM 814 C CA . ARG A 1 107 ? -23.547 9.448 60.458 1.00 75.56 107 ARG A CA 1
ATOM 815 C C . ARG A 1 107 ? -22.368 9.851 61.332 1.00 75.56 107 ARG A C 1
ATOM 817 O O . ARG A 1 107 ? -22.554 10.044 62.531 1.00 75.56 107 ARG A O 1
ATOM 824 N N . LYS A 1 108 ? -21.176 9.994 60.750 1.00 68.88 108 LYS A N 1
ATOM 825 C CA . LYS A 1 108 ? -19.970 10.397 61.489 1.00 68.88 108 LYS A CA 1
ATOM 826 C C . LYS A 1 108 ? -20.113 11.789 62.098 1.00 68.88 108 LYS A C 1
ATOM 828 O O . LYS A 1 108 ? -19.723 11.999 63.241 1.00 68.88 108 LYS A O 1
ATOM 833 N N . GLN A 1 109 ? -20.744 12.713 61.380 1.00 59.12 109 GLN A N 1
ATOM 834 C CA . GLN A 1 109 ? -21.020 14.062 61.881 1.00 59.12 109 GLN A CA 1
ATOM 835 C C . GLN A 1 109 ? -22.051 14.064 63.009 1.00 59.12 109 GLN A C 1
ATOM 837 O O . GLN A 1 109 ? -21.881 14.782 63.994 1.00 59.12 109 GLN A O 1
ATOM 842 N N . LEU A 1 110 ? -23.089 13.229 62.898 1.00 67.75 110 LEU A N 1
ATOM 843 C CA . LEU A 1 110 ? -24.095 13.066 63.947 1.00 67.75 110 LEU A CA 1
ATOM 844 C C . LEU A 1 110 ? -23.491 12.465 65.226 1.00 67.75 110 LEU A C 1
ATOM 846 O O . LEU A 1 110 ? -23.842 12.886 66.323 1.00 67.75 110 LEU A O 1
ATOM 850 N N . ALA A 1 111 ? -22.578 11.498 65.088 1.00 72.12 111 ALA A N 1
ATOM 851 C CA . ALA A 1 111 ? -21.956 10.798 66.211 1.00 72.12 111 ALA A CA 1
ATOM 852 C C . ALA A 1 111 ? -20.986 11.675 67.022 1.00 72.12 111 ALA A C 1
ATOM 854 O O . ALA A 1 111 ? -20.820 11.455 68.218 1.00 72.12 111 ALA A O 1
ATOM 855 N N . ILE A 1 112 ? -20.351 12.665 66.389 1.00 64.56 112 ILE A N 1
ATOM 856 C CA . ILE A 1 112 ? -19.342 13.525 67.030 1.00 64.56 112 ILE A CA 1
ATOM 857 C C . ILE A 1 112 ? -19.970 14.824 67.577 1.00 64.56 112 ILE A C 1
ATOM 859 O O . ILE A 1 112 ? -19.339 15.554 68.336 1.00 64.56 112 ILE A O 1
ATOM 863 N N . GLY A 1 113 ? -21.229 15.129 67.233 1.00 66.94 113 GLY A N 1
ATOM 864 C CA . GLY A 1 113 ? -21.937 16.326 67.710 1.00 66.94 113 GLY A CA 1
ATOM 865 C C . GLY A 1 113 ? -21.364 17.654 67.192 1.00 66.94 113 GLY A C 1
ATOM 866 O O . GLY A 1 113 ? -21.849 18.724 67.558 1.00 66.94 113 GLY A O 1
ATOM 867 N N . HIS A 1 114 ? -20.352 17.603 66.325 1.00 62.66 114 HIS A N 1
ATOM 868 C CA . HIS A 1 114 ? -19.712 18.766 65.732 1.00 62.66 114 HIS A CA 1
ATOM 869 C C . HIS A 1 114 ? -19.485 18.503 64.243 1.00 62.66 114 HIS A C 1
ATOM 871 O O . HIS A 1 114 ? -18.557 17.800 63.845 1.00 62.66 114 HIS A O 1
ATOM 877 N N . PHE A 1 115 ? -20.378 19.031 63.404 1.00 56.78 115 PHE A N 1
ATOM 878 C CA . PHE A 1 115 ? -20.198 18.977 61.960 1.00 56.78 115 PHE A CA 1
ATOM 879 C C . PHE A 1 115 ? -19.218 20.072 61.542 1.00 56.78 115 PHE A C 1
ATOM 881 O O . PHE A 1 115 ? -19.579 21.246 61.509 1.00 56.78 115 PHE A O 1
ATOM 888 N N . ASN A 1 116 ? -17.987 19.682 61.208 1.00 61.69 116 ASN A N 1
ATOM 889 C CA . ASN A 1 116 ? -17.044 20.559 60.530 1.00 61.69 116 ASN A CA 1
ATOM 890 C C . ASN A 1 116 ? -16.757 19.993 59.123 1.00 61.69 116 ASN A C 1
ATOM 892 O O . ASN A 1 116 ? -16.053 18.989 59.004 1.00 61.69 116 ASN A O 1
ATOM 896 N N . PRO A 1 117 ? -17.328 20.568 58.047 1.00 59.47 117 PRO A N 1
ATOM 897 C CA . PRO A 1 117 ? -17.230 20.032 56.683 1.00 59.47 117 PRO A CA 1
ATOM 898 C C . PRO A 1 117 ? -15.812 20.029 56.081 1.00 59.47 117 PRO A C 1
ATOM 900 O O . PRO A 1 117 ? -15.622 19.509 54.983 1.00 59.47 117 PRO A O 1
ATOM 903 N N . SER A 1 118 ? -14.817 20.571 56.784 1.00 61.12 118 SER A N 1
ATOM 904 C CA . SER A 1 118 ? -13.471 20.813 56.253 1.00 61.12 118 SER A CA 1
ATOM 905 C C . SER A 1 118 ? -12.454 19.672 56.454 1.00 61.12 118 SER A C 1
ATOM 907 O O . SER A 1 118 ? -11.375 19.749 55.878 1.00 61.12 118 SER A O 1
ATOM 909 N N . GLU A 1 119 ? -12.756 18.606 57.216 1.00 59.28 119 GLU A N 1
ATOM 910 C CA . GLU A 1 119 ? -11.762 17.570 57.614 1.00 59.28 119 GLU A CA 1
ATOM 911 C C . GLU A 1 119 ? -12.095 16.121 57.183 1.00 59.28 119 GLU A C 1
ATOM 913 O O . GLU A 1 119 ? -11.651 15.139 57.780 1.00 59.28 119 GLU A O 1
ATOM 918 N N . SER A 1 120 ? -12.885 15.930 56.127 1.00 55.44 120 SER A N 1
ATOM 919 C CA . SER A 1 120 ? -13.383 14.596 55.757 1.00 55.44 120 SER A CA 1
ATOM 920 C C . SER A 1 120 ? -12.371 13.744 54.962 1.00 55.44 120 SER A C 1
ATOM 922 O O . SER A 1 120 ? -12.380 13.725 53.727 1.00 55.44 120 SER A O 1
ATOM 924 N N . ASN A 1 121 ? -11.589 12.925 55.672 1.00 62.03 121 ASN A N 1
ATOM 925 C CA . ASN A 1 121 ? -10.740 11.850 55.120 1.00 62.03 121 ASN A CA 1
ATOM 926 C C . ASN A 1 121 ? -11.545 10.779 54.324 1.00 62.03 121 ASN A C 1
ATOM 928 O O . ASN A 1 121 ? -10.987 10.015 53.540 1.00 62.03 121 ASN A O 1
ATOM 932 N N . ASP A 1 122 ? -12.878 10.753 54.452 1.00 58.06 122 ASP A N 1
ATOM 933 C CA . ASP A 1 122 ? -13.777 9.814 53.755 1.00 58.06 122 ASP A CA 1
ATOM 934 C C . ASP A 1 122 ? -13.944 10.088 52.253 1.00 58.06 122 ASP A C 1
ATOM 936 O O . ASP A 1 122 ? -14.235 9.176 51.472 1.00 58.06 122 ASP A O 1
ATOM 940 N N . VAL A 1 123 ? -13.693 11.325 51.816 1.00 58.38 123 VAL A N 1
ATOM 941 C CA . VAL A 1 123 ? -13.692 11.678 50.387 1.00 58.38 123 VAL A CA 1
ATOM 942 C C . VAL A 1 123 ? -12.566 10.935 49.659 1.00 58.38 123 VAL A C 1
ATOM 944 O O . VAL A 1 123 ? -12.727 10.524 48.509 1.00 58.38 123 VAL A O 1
ATOM 947 N N . ILE A 1 124 ? -11.449 10.684 50.349 1.00 63.47 124 ILE A N 1
ATOM 948 C CA . ILE A 1 124 ? -10.279 10.000 49.791 1.00 63.47 124 ILE A CA 1
ATOM 949 C C . ILE A 1 124 ? -10.585 8.513 49.542 1.00 63.47 124 ILE A C 1
ATOM 951 O O . ILE A 1 124 ? -10.234 7.984 48.485 1.00 63.47 124 ILE A O 1
ATOM 955 N N . GLN A 1 125 ? -11.308 7.848 50.450 1.00 66.06 125 GLN A N 1
ATOM 956 C CA . GLN A 1 125 ? -11.682 6.433 50.310 1.00 66.06 125 GLN A CA 1
ATOM 957 C C . GLN A 1 125 ? -12.704 6.204 49.175 1.00 66.06 125 GLN A C 1
ATOM 959 O O . GLN A 1 125 ? -12.578 5.261 48.385 1.00 66.06 125 GLN A O 1
ATOM 964 N N . SER A 1 126 ? -13.692 7.098 49.049 1.00 64.62 126 SER A N 1
ATOM 965 C CA . SER A 1 126 ? -14.680 7.080 47.958 1.00 64.62 126 SER A CA 1
ATOM 966 C C . SER A 1 126 ? -14.016 7.311 46.595 1.00 64.62 126 SER A C 1
ATOM 968 O O . SER A 1 126 ? -14.213 6.539 45.650 1.00 64.62 126 SER A O 1
ATOM 970 N N . ALA A 1 127 ? -13.115 8.295 46.515 1.00 63.91 127 ALA A N 1
ATOM 971 C CA . ALA A 1 127 ? -12.328 8.556 45.315 1.00 63.91 127 ALA A CA 1
ATOM 972 C C . ALA A 1 127 ? -11.445 7.360 44.919 1.00 63.91 127 ALA A C 1
ATOM 974 O O . ALA A 1 127 ? -11.314 7.067 43.729 1.00 63.91 127 ALA A O 1
ATOM 975 N N . HIS A 1 128 ? -10.875 6.635 45.887 1.00 71.44 128 HIS A N 1
ATOM 976 C CA . HIS A 1 128 ? -10.080 5.436 45.617 1.00 71.44 128 HIS A CA 1
ATOM 977 C C . HIS A 1 128 ? -10.925 4.306 45.005 1.00 71.44 128 HIS A C 1
ATOM 979 O O . HIS A 1 128 ? -10.512 3.685 44.027 1.00 71.44 128 HIS A O 1
ATOM 985 N N . THR A 1 129 ? -12.129 4.071 45.529 1.00 65.81 129 THR A N 1
ATOM 986 C CA . THR A 1 129 ? -13.052 3.035 45.025 1.00 65.81 129 THR A CA 1
ATOM 987 C C . THR A 1 129 ? -13.558 3.361 43.618 1.00 65.81 129 THR A C 1
ATOM 989 O O . THR A 1 129 ? -13.583 2.500 42.732 1.00 65.81 129 THR A O 1
ATOM 992 N N . MET A 1 130 ? -13.884 4.630 43.374 1.00 64.94 130 MET A N 1
ATOM 993 C CA . MET A 1 130 ? -14.274 5.118 42.053 1.00 64.94 130 MET A CA 1
ATOM 994 C C . MET A 1 130 ? -13.111 5.001 41.055 1.00 64.94 130 MET A C 1
ATOM 996 O O . MET A 1 130 ? -13.292 4.495 39.948 1.00 64.94 130 MET A O 1
ATOM 1000 N N . ARG A 1 131 ? -11.889 5.362 41.468 1.00 70.81 131 ARG A N 1
ATOM 1001 C CA . ARG A 1 131 ? -10.672 5.205 40.657 1.00 70.81 131 ARG A CA 1
ATOM 1002 C C . ARG A 1 131 ? -10.380 3.737 40.336 1.00 70.81 131 ARG A C 1
ATOM 1004 O O . ARG A 1 131 ? -10.023 3.439 39.201 1.00 70.81 131 ARG A O 1
ATOM 1011 N N . ALA A 1 132 ? -10.553 2.824 41.292 1.00 71.31 132 ALA A N 1
ATOM 1012 C CA . ALA A 1 132 ? -10.382 1.388 41.070 1.00 71.31 132 ALA A CA 1
ATOM 1013 C C . ALA A 1 132 ? -11.408 0.835 40.067 1.00 71.31 132 ALA A C 1
ATOM 1015 O O . ALA A 1 132 ? -11.042 0.069 39.180 1.00 71.31 132 ALA A O 1
ATOM 1016 N N . SER A 1 133 ? -12.664 1.282 40.149 1.00 63.81 133 SER A N 1
ATOM 1017 C CA . SER A 1 133 ? -13.735 0.867 39.231 1.00 63.81 133 SER A CA 1
ATOM 1018 C C . SER A 1 133 ? -13.516 1.397 37.809 1.00 63.81 133 SER A C 1
ATOM 1020 O O . SER A 1 133 ? -13.655 0.650 36.843 1.00 63.81 133 SER A O 1
ATOM 1022 N N . ILE A 1 134 ? -13.097 2.661 37.673 1.00 65.62 134 ILE A N 1
ATOM 1023 C CA . ILE A 1 134 ? -12.697 3.248 36.384 1.00 65.62 134 ILE A CA 1
ATOM 1024 C C . ILE A 1 134 ? -11.504 2.485 35.805 1.00 65.62 134 ILE A C 1
ATOM 1026 O O . ILE A 1 134 ? -11.501 2.156 34.622 1.00 65.62 134 ILE A O 1
ATOM 1030 N N . LYS A 1 135 ? -10.510 2.159 36.639 1.00 73.94 135 LYS A N 1
ATOM 1031 C CA . LYS A 1 135 ? -9.334 1.396 36.217 1.00 73.94 135 LYS A CA 1
ATOM 1032 C C . LYS A 1 135 ? -9.710 -0.008 35.737 1.00 73.94 135 LYS A C 1
ATOM 1034 O O . LYS A 1 135 ? -9.241 -0.407 34.681 1.00 73.94 135 LYS A O 1
ATOM 1039 N N . ALA A 1 136 ? -10.577 -0.723 36.452 1.00 69.88 136 ALA A N 1
ATOM 1040 C CA . ALA A 1 136 ? -11.060 -2.041 36.037 1.00 69.88 136 ALA A CA 1
ATOM 1041 C C . ALA A 1 136 ? -11.848 -1.980 34.715 1.00 69.88 136 ALA A C 1
ATOM 1043 O O . ALA A 1 136 ? -11.653 -2.819 33.840 1.00 69.88 136 ALA A O 1
ATOM 1044 N N . CYS A 1 137 ? -12.680 -0.950 34.534 1.00 63.88 137 CYS A N 1
ATOM 1045 C CA . CYS A 1 137 ? -13.400 -0.710 33.283 1.00 63.88 137 CYS A CA 1
ATOM 1046 C C . CYS A 1 137 ? -12.430 -0.435 32.117 1.00 63.88 137 CYS A C 1
ATOM 1048 O O . CYS A 1 137 ? -12.526 -1.067 31.072 1.00 63.88 137 CYS A O 1
ATOM 1050 N N . ALA A 1 138 ? -11.428 0.427 32.320 1.00 67.00 138 ALA A N 1
ATOM 1051 C CA . ALA A 1 138 ? -10.403 0.730 31.317 1.00 67.00 138 ALA A CA 1
ATOM 1052 C C . ALA A 1 138 ? -9.495 -0.468 30.983 1.00 67.00 138 ALA A C 1
ATOM 1054 O O . ALA A 1 138 ? -8.928 -0.526 29.898 1.00 67.00 138 ALA A O 1
ATOM 1055 N N . GLN A 1 139 ? -9.342 -1.407 31.918 1.00 73.56 139 GLN A N 1
ATOM 1056 C CA . GLN A 1 139 ? -8.584 -2.647 31.739 1.00 73.56 139 GLN A CA 1
ATOM 1057 C C . GLN A 1 139 ? -9.435 -3.802 31.197 1.00 73.56 139 GLN A C 1
ATOM 1059 O O . GLN A 1 139 ? -8.908 -4.894 30.991 1.00 73.56 139 GLN A O 1
ATOM 1064 N N . THR A 1 140 ? -10.737 -3.594 30.988 1.00 71.06 140 THR A N 1
ATOM 1065 C CA . THR A 1 140 ? -11.594 -4.612 30.382 1.00 71.06 140 THR A CA 1
ATOM 1066 C C . THR A 1 140 ? -11.180 -4.782 28.926 1.00 71.06 140 THR A C 1
ATOM 1068 O O . THR A 1 140 ? -11.122 -3.815 28.170 1.00 71.06 140 THR A O 1
ATOM 1071 N N . ASP A 1 141 ? -10.872 -6.015 28.535 1.00 70.81 141 ASP A N 1
ATOM 1072 C CA . ASP A 1 141 ? -10.500 -6.341 27.164 1.00 70.81 141 ASP A CA 1
ATOM 1073 C C . ASP A 1 141 ? -11.736 -6.295 26.258 1.00 70.81 141 ASP A C 1
ATOM 1075 O O . ASP A 1 141 ? -12.418 -7.297 26.022 1.00 70.81 141 ASP A O 1
ATOM 1079 N N . PHE A 1 142 ? -12.039 -5.094 25.767 1.00 63.34 142 PHE A N 1
ATOM 1080 C CA . PHE A 1 142 ? -13.136 -4.869 24.837 1.00 63.34 142 PHE A CA 1
ATOM 1081 C C . PHE A 1 142 ? -12.938 -5.620 23.517 1.00 63.34 142 PHE A C 1
ATOM 1083 O O . PHE A 1 142 ? -13.930 -5.972 22.892 1.00 63.34 142 PHE A O 1
ATOM 1090 N N . VAL A 1 143 ? -11.700 -5.925 23.108 1.00 58.75 143 VAL A N 1
ATOM 1091 C CA . VAL A 1 143 ? -11.430 -6.665 21.864 1.00 58.75 143 VAL A CA 1
ATOM 1092 C C . VAL A 1 143 ? -11.978 -8.085 21.977 1.00 58.75 143 VAL A C 1
ATOM 1094 O O . VAL A 1 143 ? -12.747 -8.525 21.118 1.00 58.75 143 VAL A O 1
ATOM 1097 N N . SER A 1 144 ? -11.670 -8.766 23.083 1.00 67.69 144 SER A N 1
ATOM 1098 C CA . SER A 1 144 ? -12.249 -10.078 23.392 1.00 67.69 144 SER A CA 1
ATOM 1099 C C . SER A 1 144 ? -13.754 -9.997 23.662 1.00 67.69 144 SER A C 1
ATOM 1101 O O . SER A 1 144 ? -14.515 -10.852 23.207 1.00 67.69 144 SER A O 1
ATOM 1103 N N . TYR A 1 145 ? -14.204 -8.963 24.380 1.00 60.62 145 TYR A N 1
ATOM 1104 C CA . TYR A 1 145 ? -15.608 -8.801 24.772 1.00 60.62 145 TYR A CA 1
ATOM 1105 C C . TYR A 1 145 ? -16.541 -8.574 23.577 1.00 60.62 145 TYR A C 1
ATOM 1107 O O . TYR A 1 145 ? -17.617 -9.161 23.497 1.00 60.62 145 TYR A O 1
ATOM 1115 N N . LEU A 1 146 ? -16.097 -7.777 22.608 1.00 60.34 146 LEU A N 1
ATOM 1116 C CA . LEU A 1 146 ? -16.813 -7.511 21.362 1.00 60.34 146 LEU A CA 1
ATOM 1117 C C . LEU A 1 146 ? -16.653 -8.645 20.341 1.00 60.34 146 LEU A C 1
ATOM 1119 O O . LEU A 1 146 ? -17.171 -8.542 19.232 1.00 60.34 146 LEU A O 1
ATOM 1123 N N . ARG A 1 147 ? -15.938 -9.721 20.712 1.00 65.88 147 ARG A N 1
ATOM 1124 C CA . ARG A 1 147 ? -15.568 -10.842 19.837 1.00 65.88 147 ARG A CA 1
ATOM 1125 C C . ARG A 1 147 ? -14.940 -10.373 18.529 1.00 65.88 147 ARG A C 1
ATOM 1127 O O . ARG A 1 147 ? -15.138 -11.000 17.492 1.00 65.88 147 ARG A O 1
ATOM 1134 N N . LEU A 1 148 ? -14.192 -9.272 18.582 1.00 60.75 148 LEU A N 1
ATOM 1135 C CA . LEU A 1 148 ? -13.590 -8.702 17.383 1.00 60.75 148 LEU A CA 1
ATOM 1136 C C . LEU A 1 148 ? -12.495 -9.614 16.823 1.00 60.75 148 LEU A C 1
ATOM 1138 O O . LEU A 1 148 ? -12.249 -9.551 15.628 1.00 60.75 148 LEU A O 1
ATOM 1142 N N . GLY A 1 149 ? -11.918 -10.509 17.639 1.00 65.69 149 GLY A N 1
ATOM 1143 C CA . GLY A 1 149 ? -10.972 -11.532 17.183 1.00 65.69 149 GLY A CA 1
ATOM 1144 C C . GLY A 1 149 ? -9.849 -10.973 16.299 1.00 65.69 149 GLY A C 1
ATOM 1145 O O . GLY A 1 149 ? -9.576 -9.773 16.290 1.00 65.69 149 GLY A O 1
ATOM 1146 N N . GLU A 1 150 ? -9.196 -11.843 15.533 1.00 62.28 150 GLU A N 1
ATOM 1147 C CA . GLU A 1 150 ? -8.481 -11.403 14.334 1.00 62.28 150 GLU A CA 1
ATOM 1148 C C . GLU A 1 150 ? -9.514 -11.203 13.222 1.00 62.28 150 GLU A C 1
ATOM 1150 O O . GLU A 1 150 ? -10.003 -12.158 12.620 1.00 62.28 150 GLU A O 1
ATOM 1155 N N . LEU A 1 151 ? -9.894 -9.950 12.981 1.00 63.06 151 LEU A N 1
ATOM 1156 C CA . LEU A 1 151 ? -10.734 -9.576 11.848 1.00 63.06 151 LEU A CA 1
ATOM 1157 C C . LEU A 1 151 ? -9.886 -9.589 10.573 1.00 63.06 151 LEU A C 1
ATOM 1159 O O . LEU A 1 151 ? -9.090 -8.680 10.338 1.00 63.06 151 LEU A O 1
ATOM 1163 N N . ASP A 1 152 ? -10.061 -10.614 9.738 1.00 73.75 152 ASP A N 1
ATOM 1164 C CA . ASP A 1 152 ? -9.489 -10.614 8.394 1.00 73.75 152 ASP A CA 1
ATOM 1165 C C . ASP A 1 152 ? -10.125 -9.511 7.517 1.00 73.75 152 ASP A C 1
ATOM 1167 O O . ASP A 1 152 ? -11.210 -8.991 7.802 1.00 73.75 152 ASP A O 1
ATOM 1171 N N . LEU A 1 153 ? -9.451 -9.147 6.421 1.00 69.62 153 LEU A N 1
ATOM 1172 C CA . LEU A 1 153 ? -9.876 -8.062 5.527 1.00 69.62 153 LEU A CA 1
ATOM 1173 C C . LEU A 1 153 ? -11.289 -8.277 4.943 1.00 69.62 153 LEU A C 1
ATOM 1175 O O . LEU A 1 153 ? -12.009 -7.310 4.695 1.00 69.62 153 LEU A O 1
ATOM 1179 N N . THR A 1 154 ? -11.701 -9.528 4.727 1.00 74.94 154 THR A N 1
ATOM 1180 C CA . THR A 1 154 ? -13.022 -9.893 4.189 1.00 74.94 154 THR A CA 1
ATOM 1181 C C . THR A 1 154 ? -14.107 -9.658 5.231 1.00 74.94 154 THR A C 1
ATOM 1183 O O . THR A 1 154 ? -15.122 -9.029 4.932 1.00 74.94 154 THR A O 1
ATOM 1186 N N . SER A 1 155 ? -13.860 -10.093 6.465 1.00 70.75 155 SER A N 1
ATOM 1187 C CA . SER A 1 155 ? -14.742 -9.875 7.612 1.00 70.75 155 SER A CA 1
ATOM 1188 C C . SER A 1 155 ? -14.900 -8.376 7.916 1.00 70.75 155 SER A C 1
ATOM 1190 O O . SER A 1 155 ? -16.007 -7.889 8.159 1.00 70.75 155 SER A O 1
ATOM 1192 N N . LEU A 1 156 ? -13.810 -7.608 7.798 1.00 70.00 156 LEU A N 1
ATOM 1193 C CA . LEU A 1 156 ? -13.831 -6.151 7.927 1.00 70.00 156 LEU A CA 1
ATOM 1194 C C . LEU A 1 156 ? -14.645 -5.486 6.802 1.00 70.00 156 LEU A C 1
ATOM 1196 O O . LEU A 1 156 ? -15.431 -4.574 7.062 1.00 70.00 156 LEU A O 1
ATOM 1200 N N . ARG A 1 157 ? -14.508 -5.969 5.556 1.00 71.06 157 ARG A N 1
ATOM 1201 C CA . ARG A 1 157 ? -15.322 -5.515 4.415 1.00 71.06 157 ARG A CA 1
ATOM 1202 C C . ARG A 1 157 ? -16.806 -5.833 4.611 1.00 71.06 157 ARG A C 1
ATOM 1204 O O . ARG A 1 157 ? -17.617 -4.947 4.377 1.00 71.06 157 ARG A O 1
ATOM 1211 N N . GLN A 1 158 ? -17.172 -7.018 5.103 1.00 72.25 158 GLN A N 1
ATOM 1212 C CA .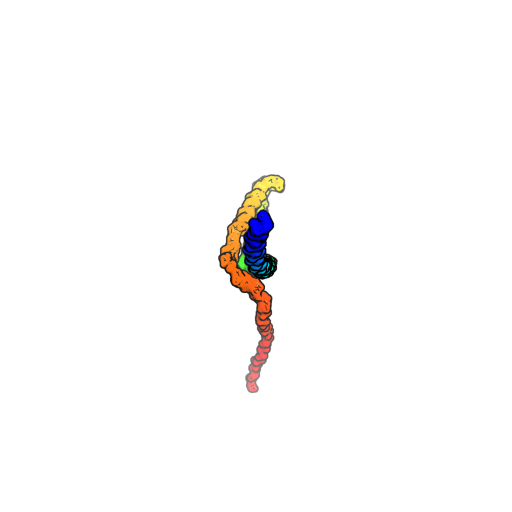 GLN A 1 158 ? -18.568 -7.362 5.420 1.00 72.25 158 GLN A CA 1
ATOM 1213 C C . GLN A 1 158 ? -19.174 -6.420 6.468 1.00 72.25 158 GLN A C 1
ATOM 1215 O O . GLN A 1 158 ? -20.234 -5.839 6.233 1.00 72.25 158 GLN A O 1
ATOM 1220 N N . LEU A 1 159 ? -18.446 -6.150 7.557 1.00 67.88 159 LEU A N 1
ATOM 1221 C CA . LEU A 1 159 ? -18.816 -5.127 8.548 1.00 67.88 159 LEU A CA 1
ATOM 1222 C C . LEU A 1 159 ? -19.036 -3.739 7.921 1.00 67.88 159 LEU A C 1
ATOM 1224 O O . LEU A 1 159 ? -19.875 -2.969 8.391 1.00 67.88 159 LEU A O 1
ATOM 1228 N N . CYS A 1 160 ? -18.312 -3.424 6.845 1.00 66.56 160 CYS A N 1
ATOM 1229 C CA . CYS A 1 160 ? -18.450 -2.181 6.089 1.00 66.56 160 CYS A CA 1
ATOM 1230 C C . CYS A 1 160 ? -19.491 -2.230 4.950 1.00 66.56 160 CYS A C 1
ATOM 1232 O O . CYS A 1 160 ? -19.736 -1.200 4.317 1.00 66.56 160 CYS A O 1
ATOM 1234 N N . CYS A 1 161 ? -20.129 -3.363 4.663 1.00 70.25 161 CYS A N 1
ATOM 1235 C CA . CYS A 1 161 ? -21.072 -3.496 3.545 1.00 70.25 161 CYS A CA 1
ATOM 1236 C C . CYS A 1 161 ? -22.531 -3.668 3.993 1.00 70.25 161 CYS A C 1
ATOM 1238 O O . CYS A 1 161 ? -23.427 -3.244 3.267 1.00 70.25 161 CYS A O 1
ATOM 1240 N N . ASP A 1 162 ? -22.782 -4.173 5.202 1.00 61.22 162 ASP A N 1
ATOM 1241 C CA . ASP A 1 162 ? -24.131 -4.563 5.656 1.00 61.22 162 ASP A CA 1
ATOM 1242 C C . ASP A 1 162 ? -25.133 -3.407 5.889 1.00 61.22 162 ASP A C 1
ATOM 1244 O O . ASP A 1 162 ? -26.286 -3.645 6.239 1.00 61.22 162 ASP A O 1
ATOM 1248 N N . SER A 1 163 ? -24.754 -2.145 5.675 1.00 56.28 163 SER A N 1
ATOM 1249 C CA . SER A 1 163 ? -25.593 -0.983 6.029 1.00 56.28 163 SER A CA 1
ATOM 1250 C C . SER A 1 163 ? -26.523 -0.474 4.919 1.00 56.28 163 SER A C 1
ATOM 1252 O O . SER A 1 163 ? -27.338 0.399 5.192 1.00 56.28 163 SER A O 1
ATOM 1254 N N . ASN A 1 164 ? -26.431 -0.995 3.690 1.00 54.50 164 ASN A N 1
ATOM 1255 C CA . ASN A 1 164 ? -27.336 -0.601 2.594 1.00 54.50 164 ASN A CA 1
ATOM 1256 C C . ASN A 1 164 ? -28.483 -1.594 2.361 1.00 54.50 164 ASN A C 1
ATOM 1258 O O . ASN A 1 164 ? -29.273 -1.418 1.437 1.00 54.50 164 ASN A O 1
ATOM 1262 N N . SER A 1 165 ? -28.595 -2.633 3.188 1.00 50.81 165 SER A N 1
ATOM 1263 C CA . SER A 1 165 ? -29.817 -3.423 3.249 1.00 50.81 165 SER A CA 1
ATOM 1264 C C . SER A 1 165 ? -30.852 -2.599 4.010 1.00 50.81 165 SER A C 1
ATOM 1266 O O . SER A 1 165 ? -30.948 -2.715 5.231 1.00 50.81 165 SER A O 1
ATOM 1268 N N . GLU A 1 166 ? -31.616 -1.765 3.298 1.00 54.50 166 GLU A N 1
ATOM 1269 C CA . GLU A 1 166 ? -32.964 -1.373 3.715 1.00 54.50 166 GLU A CA 1
ATOM 1270 C C . GLU A 1 166 ? -33.679 -2.642 4.197 1.00 54.50 166 GLU A C 1
ATOM 1272 O O . GLU A 1 166 ? -34.110 -3.478 3.404 1.00 54.50 166 GLU A O 1
ATOM 1277 N N . GLY A 1 167 ? -33.696 -2.860 5.513 1.00 45.28 167 GLY A N 1
ATOM 1278 C CA . GLY A 1 167 ? -34.388 -3.998 6.091 1.00 45.28 167 GLY A CA 1
ATOM 1279 C C . GLY A 1 167 ? -35.865 -3.919 5.703 1.00 45.28 167 GLY A C 1
ATOM 1280 O O . GLY A 1 167 ? -36.412 -2.812 5.649 1.00 45.28 167 GLY A O 1
ATOM 1281 N N . PRO A 1 168 ? -36.526 -5.058 5.426 1.00 48.09 168 PRO A N 1
ATOM 1282 C CA . PRO A 1 168 ? -37.941 -5.061 5.105 1.00 48.09 168 PRO A CA 1
ATOM 1283 C C . PRO A 1 168 ? -38.691 -4.379 6.245 1.00 48.09 168 PRO A C 1
ATOM 1285 O O . PRO A 1 168 ? -38.536 -4.747 7.411 1.00 48.09 168 PRO A O 1
ATOM 1288 N N . VAL A 1 169 ? -39.481 -3.367 5.890 1.00 52.69 169 VAL A N 1
ATOM 1289 C CA . VAL A 1 169 ? -40.464 -2.735 6.765 1.00 52.69 169 VAL A CA 1
ATOM 1290 C C . VAL A 1 169 ? -41.293 -3.862 7.373 1.00 52.69 169 VAL A C 1
ATOM 1292 O O . VAL A 1 169 ? -42.142 -4.448 6.704 1.00 52.69 169 VAL A O 1
ATOM 1295 N N . LEU A 1 170 ? -41.008 -4.216 8.628 1.00 50.12 170 LEU A N 1
ATOM 1296 C CA . LEU A 1 170 ? -41.921 -5.013 9.428 1.00 50.12 170 LEU A CA 1
ATOM 1297 C C . LEU A 1 170 ? -43.101 -4.096 9.713 1.00 50.12 170 LEU A C 1
ATOM 1299 O O . LEU A 1 170 ? -43.111 -3.344 10.688 1.00 50.12 170 LEU A O 1
ATOM 1303 N N . ASP A 1 171 ? -44.038 -4.126 8.770 1.00 43.19 171 ASP A N 1
ATOM 1304 C CA . ASP A 1 171 ? -45.382 -3.599 8.876 1.00 43.19 171 ASP A CA 1
ATOM 1305 C C . ASP A 1 171 ? -45.948 -4.064 10.218 1.00 43.19 171 ASP A C 1
ATOM 1307 O O . ASP A 1 171 ? -46.317 -5.224 10.417 1.00 43.19 171 ASP A O 1
ATOM 1311 N N . SER A 1 172 ? -45.905 -3.158 11.194 1.00 51.44 172 SER A N 1
ATOM 1312 C CA . SER A 1 172 ? -46.614 -3.310 12.451 1.00 51.44 172 SER A CA 1
ATOM 1313 C C . SER A 1 172 ? -48.087 -3.155 12.120 1.00 51.44 172 SER A C 1
ATOM 1315 O O . SER A 1 172 ? -48.650 -2.067 12.234 1.00 51.44 172 SER A O 1
ATOM 1317 N N . GLY A 1 173 ? -48.677 -4.265 11.672 1.00 52.59 173 GLY A N 1
ATOM 1318 C CA . GLY A 1 173 ? -50.098 -4.432 11.435 1.00 52.59 173 GLY A CA 1
ATOM 1319 C C . GLY A 1 173 ? -50.875 -4.036 12.682 1.00 52.59 173 GLY A C 1
ATOM 1320 O O . GLY A 1 173 ? -51.023 -4.805 13.631 1.00 52.59 173 GLY A O 1
ATOM 1321 N N . SER A 1 174 ? -51.329 -2.788 12.657 1.00 57.19 174 SER A N 1
ATOM 1322 C CA . SER A 1 174 ? -52.271 -2.187 13.581 1.00 57.19 174 SER A CA 1
ATOM 1323 C C . SER A 1 174 ? -53.546 -3.027 13.631 1.00 57.19 174 SER A C 1
ATOM 1325 O O . SER A 1 174 ? -54.073 -3.458 12.604 1.00 57.19 174 SER A O 1
ATOM 1327 N N . GLY A 1 175 ? -54.018 -3.274 14.850 1.00 55.19 175 GLY A N 1
ATOM 1328 C CA . GLY A 1 175 ? -55.158 -4.121 15.156 1.00 55.19 175 GLY A CA 1
ATOM 1329 C C . GLY A 1 175 ? -56.428 -3.757 14.387 1.00 55.19 175 GLY A C 1
ATOM 1330 O O . GLY A 1 175 ? -56.978 -2.665 14.525 1.00 55.19 175 GLY A O 1
ATOM 1331 N N . GLY A 1 176 ? -56.943 -4.738 13.649 1.00 52.81 176 GLY A N 1
ATOM 1332 C CA . GLY A 1 176 ? -58.332 -4.787 13.214 1.00 52.81 176 GLY A CA 1
ATOM 1333 C C . GLY A 1 176 ? -59.215 -5.286 14.355 1.00 52.81 176 GLY A C 1
ATOM 1334 O O . GLY A 1 176 ? -59.184 -6.459 14.717 1.00 52.81 176 GLY A O 1
ATOM 1335 N N . VAL A 1 177 ? -59.980 -4.362 14.926 1.00 60.81 177 VAL A N 1
ATOM 1336 C CA . VAL A 1 177 ? -61.024 -4.558 15.936 1.00 60.81 177 VAL A CA 1
ATOM 1337 C C . VAL A 1 177 ? -62.053 -5.596 15.464 1.00 60.81 177 VAL A C 1
ATOM 1339 O O . VAL A 1 177 ? -62.601 -5.485 14.369 1.00 60.81 177 VAL A O 1
ATOM 1342 N N . GLY A 1 178 ? -62.323 -6.603 16.298 1.00 57.97 178 GLY A N 1
ATOM 1343 C CA . GLY A 1 178 ? -63.346 -7.621 16.050 1.00 57.97 178 GLY A CA 1
ATOM 1344 C C . GLY A 1 178 ? -64.775 -7.103 16.281 1.00 57.97 178 GLY A C 1
ATOM 1345 O O . GLY A 1 178 ? -64.985 -6.289 17.183 1.00 57.97 178 GLY A O 1
ATOM 1346 N N . PRO A 1 179 ? -65.781 -7.576 15.520 1.00 60.53 179 PRO A N 1
ATOM 1347 C CA . PRO A 1 179 ? -67.176 -7.287 15.816 1.00 60.53 179 PRO A CA 1
ATOM 1348 C C . PRO A 1 179 ? -67.757 -8.285 16.829 1.00 60.53 179 PRO A C 1
ATOM 1350 O O . PRO A 1 179 ? -67.795 -9.498 16.617 1.00 60.53 179 PRO A O 1
ATOM 1353 N N . SER A 1 180 ? -68.244 -7.728 17.935 1.00 65.00 180 SER A N 1
ATOM 1354 C CA . SER A 1 180 ? -69.047 -8.380 18.966 1.00 65.00 180 SER A CA 1
ATOM 1355 C C . SER A 1 180 ? -70.336 -8.964 18.385 1.00 65.00 180 SER A C 1
ATOM 1357 O O . SER A 1 180 ? -71.138 -8.249 17.787 1.00 65.00 180 SER A O 1
ATOM 1359 N N . SER A 1 181 ? -70.563 -10.257 18.609 1.00 65.69 181 SER A N 1
ATOM 1360 C CA . SER A 1 181 ? -71.835 -10.922 18.311 1.00 65.69 181 SER A CA 1
ATOM 1361 C C . SER A 1 181 ? -72.742 -10.871 19.545 1.00 65.69 181 SER A C 1
ATOM 1363 O O . SER A 1 181 ? -72.401 -11.414 20.594 1.00 65.69 181 SER A O 1
ATOM 1365 N N . LEU A 1 182 ? -73.879 -10.183 19.418 1.00 67.88 182 LEU A N 1
ATOM 1366 C CA . LEU A 1 182 ? -74.987 -10.136 20.381 1.00 67.88 182 LEU A CA 1
ATOM 1367 C C . LEU A 1 182 ? -75.848 -11.411 20.285 1.00 67.88 182 LEU A C 1
ATOM 1369 O O . LEU A 1 182 ? -76.090 -11.875 19.171 1.00 67.88 182 LEU A O 1
ATOM 1373 N N . PRO A 1 183 ? -76.394 -11.941 21.397 1.00 68.88 183 PRO A N 1
ATOM 1374 C CA . PRO A 1 183 ? -77.385 -13.005 21.344 1.00 68.88 183 PRO A CA 1
ATOM 1375 C C . PRO A 1 183 ? -78.793 -12.408 21.186 1.00 68.88 183 PRO A C 1
ATOM 1377 O O . PRO A 1 183 ? -79.125 -11.401 21.811 1.00 68.88 183 PRO A O 1
ATOM 1380 N N . HIS A 1 184 ? -79.638 -13.037 20.374 1.00 58.50 184 HIS A N 1
ATOM 1381 C CA . HIS A 1 184 ? -81.092 -12.884 20.455 1.00 58.50 184 HIS A CA 1
ATOM 1382 C C . HIS A 1 184 ? -81.694 -14.261 20.713 1.00 58.50 184 HIS A C 1
ATOM 1384 O O . HIS A 1 184 ? -81.532 -15.177 19.910 1.00 58.50 184 HIS A O 1
ATOM 1390 N N . GLY A 1 185 ? -82.350 -14.388 21.865 1.00 70.38 185 GLY A N 1
ATOM 1391 C CA . GLY A 1 185 ? -83.240 -15.490 22.193 1.00 70.38 185 GLY A CA 1
ATOM 1392 C C . GLY A 1 185 ? -84.686 -15.004 22.177 1.00 70.38 185 GLY A C 1
ATOM 1393 O O . GLY A 1 185 ? -85.014 -14.081 22.923 1.00 70.38 185 GLY A O 1
ATOM 1394 N N . ASN A 1 186 ? -85.475 -15.623 21.295 1.00 59.19 186 ASN A N 1
ATOM 1395 C CA . ASN A 1 186 ? -86.875 -16.078 21.389 1.00 59.19 186 ASN A CA 1
ATOM 1396 C C . ASN A 1 186 ? -87.572 -15.987 20.032 1.00 59.19 186 ASN A C 1
ATOM 1398 O O . ASN A 1 186 ? -87.692 -14.863 19.500 1.00 59.19 186 ASN A O 1
#

Foldseek 3Di:
DVVVVVVVVVVVVVVVVVVVVVVVVVVVVVVVVVVVVVVVVVVVVVVVVVVVVVVVVVVVVVVCLVVQLVVLVVVCCVVDPVNVVVVVVLVVVLVVLVVVLVVVLVVVCVVVVHDDPPDDPSVVVSVVVNVVSVVVVVPPPVCVVVVVDPQDPVNSVCSRPPPPPPDPPPPPPDDDDDDDDDDDDD

Sequence (186 aa):
MLAGEKSAVEDQVVTLDMEVDRLSQQVQCLEANKGTLEGCLRQQSEHMESEALKRNTLEEDLAWVLQKGVIRVVDRVIESGDFSLGIRRMKSACVVAGMESGKEAVRKQLAIGHFNPSESNDVIQSAHTMRASIKACAQTDFVSYLRLGELDLTSLRQLCCDSNSEGPVLDSGSGGVGPSSLPHGN

pLDDT: mean 77.08, std 15.58, range [43.19, 98.62]

Organism: NCBI:txid75947

Radius of gyration: 45.02 Å; chains: 1; bounding box: 150×37×124 Å